Protein AF-A0A2N6FBU8-F1 (afdb_monomer)

Mean predicted aligned error: 4.46 Å

Foldseek 3Di:
DDPVVVVVVVLVQFADALVNVVVVVVVLVVLVVLLQPDDFPAADGWDKDWFPCLLLLLWTAFDPVPPQRATETEMEIAGEHHDDFLVRQLVRSVVSLCVDVQSVVQWDPRDQFFTWGWACADVPGHTYIYTYGRWYCPDPPDQKIWTWGDDPPDIDTDIDRRVVVSVLLCVLQDDDPVLLLVQLVVSCVVPVVPDVDSVRRDSSNRADPLSSQLSVVVVVLCVVCPVHPPRDDSVVSSVVSSVPRDD

Radius of gyration: 18.99 Å; Cα contacts (8 Å, |Δi|>4): 375; chains: 1; bounding box: 50×41×52 Å

Nearest PDB structures (foldseek):
  4txz-assembly1_A  TM=7.541E-01  e=3.393E-06  Vibrio cholerae O1 biovar El Tor str. N16961
  4xj3-assembly1_A  TM=7.830E-01  e=1.568E-05  Vibrio cholerae O1 biovar El Tor str. N16961
  4txy-assembly1_A  TM=7.107E-01  e=1.568E-05  Vibrio cholerae O1 biovar El Tor str. N16961
  4xj1-assembly1_A  TM=7.198E-01  e=2.511E-05  Vibrio cholerae O1 biovar El Tor str. N16961
  4u0l-assembly1_A  TM=6.574E-01  e=3.791E-05  Vibrio cholerae O1 biovar El Tor str. N16961

pLDDT: mean 93.11, std 8.79, range [40.12, 98.81]

Solvent-accessible surface area (backbone atoms only — not comparable to full-atom values): 13812 Å² total; per-residue (Å²): 136,59,74,68,65,52,50,55,52,54,57,60,64,34,44,64,48,74,68,58,47,51,53,51,48,55,51,55,48,54,51,41,55,54,58,60,75,52,90,47,91,41,26,84,47,65,53,69,44,67,32,64,40,56,59,72,27,42,54,51,45,51,59,81,89,43,84,86,39,44,44,72,40,40,32,38,39,32,38,39,72,49,91,67,53,36,54,56,43,41,45,47,54,49,53,58,42,49,75,34,72,69,48,39,73,26,44,55,74,87,43,52,48,32,45,33,36,55,42,75,58,50,96,99,43,68,24,32,40,40,30,41,30,32,31,26,64,63,45,99,86,57,59,38,27,33,30,28,35,49,55,92,93,46,56,36,75,40,83,48,41,63,60,49,51,50,52,54,48,47,66,63,60,70,76,54,69,68,58,52,50,56,46,32,46,56,53,31,73,78,36,55,92,82,34,96,46,53,86,64,52,60,73,55,75,49,72,52,76,68,35,48,53,40,35,51,52,51,51,50,48,54,62,72,33,59,98,45,83,88,62,81,57,69,67,60,57,44,50,53,51,52,71,71,56,84,130

Sequence (247 aa):
MSKENKLERVIASLDISPTDFEIARNRYTAVSNWLEGGEYVSGYETDIYLQGSFRIGTVIRPYRNRQEADYDIDQVCEIIGRETSPRQLKHDVGERLKNNDDYNRMLDDEGRRCWTLIYASAEGRPGFHLDVLPSRPANNHTTHINITHKSQVNYNWRSSNPKGYYQWFKQKNAYSSQFLESQRKSIYESNKHLYKAMDDVPKRLVRTPLQRSIQLMKRHRDVYFDGREGCPISIILTTICAHKYNG

Secondary structure (DSSP, 8-state):
--HHHHHHHHHHHHSPPHHHHHHHHHHHHHHHHHHHT--BTTBSEEEEEEEHHHHHT---PPPTTSTT-PEEEEEEEEEESS---HHHHHHHHHHHHHTSHHHHHHBPS--SS-EEEEE--BTTB--EEEEEEEEEESSTTSS-EEEEEEETTEEEEEEE-HHHHHHHHHHHS---HHHHHHHHHHHHHHTTTT-SSGGGS-GGG---HHHHHHHHHHHHHHHHTTT-S----HHHHHHHHHHH---

Structure (mmCIF, N/CA/C/O backbone):
data_AF-A0A2N6FBU8-F1
#
_entry.id   AF-A0A2N6FBU8-F1
#
loop_
_atom_site.group_PDB
_atom_site.id
_atom_site.type_symbol
_atom_site.label_atom_id
_atom_site.label_alt_id
_atom_site.label_comp_id
_atom_site.label_asym_id
_atom_site.label_entity_id
_atom_site.label_seq_id
_atom_site.pdbx_PDB_ins_code
_atom_site.Cartn_x
_atom_site.Cartn_y
_atom_site.Cartn_z
_atom_site.occupancy
_atom_site.B_iso_or_equiv
_atom_site.auth_seq_id
_atom_site.auth_comp_id
_atom_site.auth_asym_id
_atom_site.auth_atom_id
_atom_site.pdbx_PDB_model_num
ATOM 1 N N . MET A 1 1 ? -30.576 2.658 23.654 1.00 54.78 1 MET A N 1
ATOM 2 C CA . MET A 1 1 ? -29.214 2.708 23.067 1.00 54.78 1 MET A CA 1
ATOM 3 C C . MET A 1 1 ? -28.874 4.163 22.751 1.00 54.78 1 MET A C 1
ATOM 5 O O . MET A 1 1 ? -29.618 4.768 21.985 1.00 54.78 1 MET A O 1
ATOM 9 N N . SER A 1 2 ? -27.838 4.740 23.377 1.00 72.19 2 SER A N 1
ATOM 10 C CA . SER A 1 2 ? -27.473 6.162 23.200 1.00 72.19 2 SER A CA 1
ATOM 11 C C . SER A 1 2 ? -26.947 6.459 21.783 1.00 72.19 2 SER A C 1
ATOM 13 O O . SER A 1 2 ? -26.576 5.542 21.047 1.00 72.19 2 SER A O 1
ATOM 15 N N . LYS A 1 3 ? -26.939 7.737 21.371 1.00 64.62 3 LYS A N 1
ATOM 16 C CA . LYS A 1 3 ? -26.397 8.168 20.064 1.00 64.62 3 LYS A CA 1
ATOM 17 C C . LYS A 1 3 ? -24.895 7.878 19.937 1.00 64.62 3 LYS A C 1
ATOM 19 O O . LYS A 1 3 ? -24.459 7.454 18.872 1.00 64.62 3 LYS A O 1
ATOM 24 N N . GLU A 1 4 ? -24.141 8.024 21.023 1.00 66.62 4 GLU A N 1
ATOM 25 C CA . GLU A 1 4 ? -22.701 7.723 21.094 1.00 66.62 4 GLU A CA 1
ATOM 26 C C . GLU A 1 4 ? -22.416 6.254 20.762 1.00 66.62 4 GLU A C 1
ATOM 28 O O . GLU A 1 4 ? -21.641 5.963 19.854 1.00 66.62 4 GLU A O 1
ATOM 33 N N . ASN A 1 5 ? -23.185 5.333 21.352 1.00 74.00 5 ASN A N 1
ATOM 34 C CA . ASN A 1 5 ? -23.095 3.901 21.056 1.00 74.00 5 ASN A CA 1
ATOM 35 C C . ASN A 1 5 ? -23.369 3.560 19.576 1.00 74.00 5 ASN A C 1
ATOM 37 O O . ASN A 1 5 ? -22.904 2.537 19.074 1.00 74.00 5 ASN A O 1
ATOM 41 N N . LYS A 1 6 ? -24.145 4.381 18.850 1.00 78.44 6 LYS A N 1
ATOM 42 C CA . LYS A 1 6 ? -24.373 4.179 17.408 1.00 78.44 6 LYS A CA 1
ATOM 43 C C . LYS A 1 6 ? -23.164 4.613 16.584 1.00 78.44 6 LYS A C 1
ATOM 45 O O . LYS A 1 6 ? -22.795 3.903 15.652 1.00 78.44 6 LYS A O 1
ATOM 50 N N . LEU A 1 7 ? -22.557 5.750 16.919 1.00 78.69 7 LEU A N 1
ATOM 51 C CA . LEU A 1 7 ? -21.398 6.273 16.197 1.00 78.69 7 LEU A CA 1
ATOM 52 C C . LEU A 1 7 ? -20.190 5.342 16.339 1.00 78.69 7 LEU A C 1
ATOM 54 O O . LEU A 1 7 ? -19.555 5.012 15.340 1.00 78.69 7 LEU A O 1
ATOM 58 N N . GLU A 1 8 ? -19.927 4.851 17.547 1.00 81.12 8 GLU A N 1
ATOM 59 C CA . GLU A 1 8 ? -18.834 3.907 17.809 1.00 81.12 8 GLU A CA 1
ATOM 60 C C . GLU A 1 8 ? -18.989 2.611 17.009 1.00 81.12 8 GLU A C 1
ATOM 62 O O . GLU A 1 8 ? -18.035 2.142 16.391 1.00 81.12 8 GLU A O 1
ATOM 67 N N . ARG A 1 9 ? -20.212 2.070 16.932 1.00 83.12 9 ARG A N 1
ATOM 68 C CA . ARG A 1 9 ? -20.509 0.887 16.109 1.00 83.12 9 ARG A CA 1
ATOM 69 C C . ARG A 1 9 ? -20.276 1.137 14.624 1.00 83.12 9 ARG A C 1
ATOM 71 O O . ARG A 1 9 ? -19.728 0.272 13.943 1.00 83.12 9 ARG A O 1
ATOM 78 N N . VAL A 1 10 ? -20.679 2.304 14.118 1.00 84.50 10 VAL A N 1
ATOM 79 C CA . VAL A 1 10 ? -20.426 2.674 12.719 1.00 84.50 10 VAL A CA 1
ATOM 80 C C . VAL A 1 10 ? -18.926 2.741 12.470 1.00 84.50 10 VAL A C 1
ATOM 82 O O . VAL A 1 10 ? -18.460 2.093 11.538 1.00 84.50 10 VAL A O 1
ATOM 85 N N . ILE A 1 11 ? -18.177 3.442 13.321 1.00 86.31 11 ILE A N 1
ATOM 86 C CA . ILE A 1 11 ? -16.721 3.581 13.209 1.00 86.31 11 ILE A CA 1
ATOM 87 C C . ILE A 1 11 ? -16.034 2.210 13.230 1.00 86.31 11 ILE A C 1
ATOM 89 O O . ILE A 1 11 ? -15.235 1.924 12.341 1.00 86.31 11 ILE A O 1
ATOM 93 N N . ALA A 1 12 ? -16.391 1.338 14.175 1.00 86.31 12 ALA A N 1
ATOM 94 C CA . ALA A 1 12 ? -15.841 -0.013 14.260 1.00 86.31 12 ALA A CA 1
ATOM 95 C C . ALA A 1 12 ? -16.141 -0.846 13.000 1.00 86.31 12 ALA A C 1
ATOM 97 O O . ALA A 1 12 ? -15.293 -1.602 12.538 1.00 86.31 12 ALA A O 1
ATOM 98 N N . SER A 1 13 ? -17.316 -0.668 12.384 1.00 87.88 13 SER A N 1
ATOM 99 C CA . SER A 1 13 ? -17.679 -1.366 11.140 1.00 87.88 13 SER A CA 1
ATOM 100 C C . SER A 1 13 ? -16.891 -0.907 9.903 1.00 87.88 13 SER A C 1
ATOM 102 O O . SER A 1 13 ? -16.951 -1.566 8.859 1.00 87.88 13 SER A O 1
ATOM 104 N N . LEU A 1 14 ? -16.190 0.232 9.988 1.00 92.38 14 LEU A N 1
ATOM 105 C CA . LEU A 1 14 ? -15.326 0.723 8.914 1.00 92.38 14 LEU A CA 1
ATOM 106 C C . LEU A 1 14 ? -13.964 0.049 8.924 1.00 92.38 14 LEU A C 1
ATOM 108 O O . LEU A 1 14 ? -13.284 0.095 7.906 1.00 92.38 14 LEU A O 1
ATOM 112 N N . ASP A 1 15 ? -13.533 -0.525 10.041 1.00 92.62 15 ASP A N 1
ATOM 113 C CA . ASP A 1 15 ? -12.190 -1.070 10.133 1.00 92.62 15 ASP A CA 1
ATOM 114 C C . ASP A 1 15 ? -12.049 -2.383 9.371 1.00 92.62 15 ASP A C 1
ATOM 116 O O . ASP A 1 15 ? -12.943 -3.233 9.344 1.00 92.62 15 ASP A O 1
ATOM 120 N N . ILE A 1 16 ? -10.869 -2.556 8.776 1.00 94.44 16 ILE A N 1
ATOM 121 C CA . ILE A 1 16 ? -10.376 -3.889 8.455 1.00 94.44 16 ILE A CA 1
ATOM 122 C C . ILE A 1 16 ? -10.248 -4.676 9.763 1.00 94.44 16 ILE A C 1
ATOM 124 O O . ILE A 1 16 ? -9.719 -4.161 10.753 1.00 94.44 16 ILE A O 1
ATOM 128 N N . SER A 1 17 ? -10.749 -5.910 9.784 1.00 93.56 17 SER A N 1
ATOM 129 C CA . SER A 1 17 ? -10.604 -6.756 10.967 1.00 93.56 17 SER A CA 1
ATOM 130 C C . SER A 1 17 ? -9.131 -7.150 11.164 1.00 93.56 17 SER A C 1
ATOM 132 O O . SER A 1 17 ? -8.393 -7.235 10.178 1.00 93.56 17 SER A O 1
ATOM 134 N N . PRO A 1 18 ? -8.677 -7.433 12.400 1.00 95.62 18 PRO A N 1
ATOM 135 C CA . PRO A 1 18 ? -7.332 -7.958 12.634 1.00 95.62 18 PRO A CA 1
ATOM 136 C C . PRO A 1 18 ? -7.033 -9.205 11.793 1.00 95.62 18 PRO A C 1
ATOM 138 O O . PRO A 1 18 ? -5.979 -9.289 11.175 1.00 95.62 18 PRO A O 1
ATOM 141 N N . THR A 1 19 ? -7.995 -10.122 11.666 1.00 94.81 19 THR A N 1
ATOM 142 C CA . THR A 1 19 ? -7.859 -11.312 10.817 1.00 94.81 19 THR A CA 1
ATOM 143 C C . THR A 1 19 ? -7.686 -10.970 9.335 1.00 94.81 19 THR A C 1
ATOM 145 O O . THR A 1 19 ? -6.788 -11.509 8.690 1.00 94.81 19 THR A O 1
ATOM 148 N N . ASP A 1 20 ? -8.517 -10.083 8.777 1.00 94.44 20 ASP A N 1
ATOM 149 C CA . ASP A 1 20 ? -8.408 -9.688 7.363 1.00 94.44 20 ASP A CA 1
ATOM 150 C C . ASP A 1 20 ? -7.094 -8.940 7.100 1.00 94.44 20 ASP A C 1
ATOM 152 O O . ASP A 1 20 ? -6.479 -9.109 6.049 1.00 94.44 20 ASP A O 1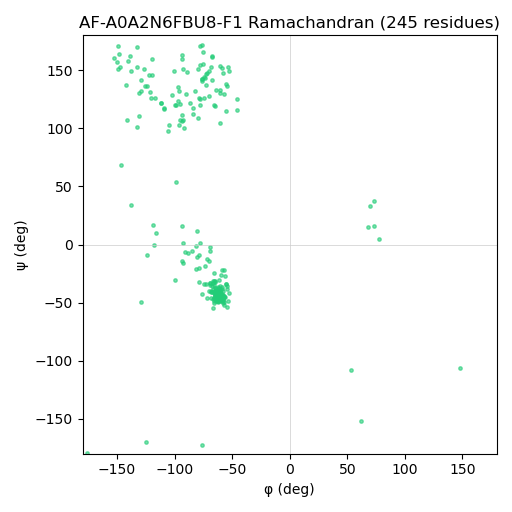
ATOM 156 N N . PHE A 1 21 ? -6.630 -8.144 8.069 1.00 96.38 21 PHE A N 1
ATOM 157 C CA . PHE A 1 21 ? -5.339 -7.470 7.984 1.00 96.38 21 PHE A CA 1
ATOM 158 C C . PHE A 1 21 ? -4.180 -8.468 7.969 1.00 96.38 21 PHE A C 1
ATOM 160 O O . PHE A 1 21 ? -3.249 -8.293 7.190 1.00 96.38 21 PHE A O 1
ATOM 167 N N . GLU A 1 22 ? -4.228 -9.517 8.790 1.00 96.56 22 GLU A N 1
ATOM 168 C CA . GLU A 1 22 ? -3.209 -10.571 8.784 1.00 96.56 22 GLU A CA 1
ATOM 169 C C . GLU A 1 22 ? -3.178 -11.346 7.465 1.00 96.56 22 GLU A C 1
ATOM 171 O O . GLU A 1 22 ? -2.106 -11.623 6.930 1.00 96.56 22 GLU A O 1
ATOM 176 N N . ILE A 1 23 ? -4.345 -11.614 6.878 1.00 95.38 23 ILE A N 1
ATOM 177 C CA . ILE A 1 23 ? -4.436 -12.209 5.540 1.00 95.38 23 ILE A CA 1
ATOM 178 C C . ILE A 1 23 ? -3.803 -11.289 4.495 1.00 95.38 23 ILE A C 1
ATOM 180 O O . ILE A 1 23 ? -2.969 -11.741 3.710 1.00 95.38 23 ILE A O 1
ATOM 184 N N . ALA A 1 24 ? -4.153 -9.999 4.508 1.00 96.00 24 ALA A N 1
ATOM 185 C CA . ALA A 1 24 ? -3.544 -9.004 3.630 1.00 96.00 24 ALA A CA 1
ATOM 186 C C . ALA A 1 24 ? -2.022 -8.966 3.810 1.00 96.00 24 ALA A C 1
ATOM 188 O O . ALA A 1 24 ? -1.289 -8.980 2.824 1.00 96.00 24 ALA A O 1
ATOM 189 N N . ARG A 1 25 ? -1.557 -8.973 5.068 1.00 97.19 25 ARG A N 1
ATOM 190 C CA . ARG A 1 25 ? -0.141 -8.968 5.438 1.00 97.19 25 ARG A CA 1
ATOM 191 C C . ARG A 1 25 ? 0.607 -10.145 4.862 1.00 97.19 25 ARG A C 1
ATOM 193 O O . ARG A 1 25 ? 1.615 -9.934 4.200 1.00 97.19 25 ARG A O 1
ATOM 200 N N . ASN A 1 26 ? 0.094 -11.350 5.048 1.00 96.94 26 ASN A N 1
ATOM 201 C CA . ASN A 1 26 ? 0.729 -12.545 4.512 1.00 96.94 26 ASN A CA 1
ATOM 202 C C . ASN A 1 26 ? 0.822 -12.491 2.981 1.00 96.94 26 ASN A C 1
ATOM 204 O O . ASN A 1 26 ? 1.865 -12.821 2.426 1.00 96.94 26 ASN A O 1
ATOM 208 N N . ARG A 1 27 ? -0.229 -12.010 2.303 1.00 96.12 27 ARG A N 1
ATOM 209 C CA . ARG A 1 27 ? -0.272 -11.891 0.837 1.00 96.12 27 ARG A CA 1
ATOM 210 C C . ARG A 1 27 ? 0.726 -10.867 0.302 1.00 96.12 27 ARG A C 1
ATOM 212 O O . ARG A 1 27 ? 1.558 -11.217 -0.530 1.00 96.12 27 ARG A O 1
ATOM 219 N N . TYR A 1 28 ? 0.686 -9.624 0.792 1.00 97.50 28 TYR A N 1
ATOM 220 C CA . TYR A 1 28 ? 1.612 -8.598 0.304 1.00 97.50 28 TYR A CA 1
ATOM 221 C C . TYR A 1 28 ? 3.062 -8.922 0.691 1.00 97.50 28 TYR A C 1
ATOM 223 O O . TYR A 1 28 ? 3.965 -8.661 -0.091 1.00 97.50 28 TYR A O 1
ATOM 231 N N . THR A 1 29 ? 3.306 -9.555 1.847 1.00 98.38 29 THR A N 1
ATOM 232 C CA . THR A 1 29 ? 4.655 -9.990 2.239 1.00 98.38 29 THR A CA 1
ATOM 233 C C . THR A 1 29 ? 5.163 -11.127 1.354 1.00 98.38 29 THR A C 1
ATOM 235 O O . THR A 1 29 ? 6.320 -11.094 0.950 1.00 98.38 29 THR A O 1
ATOM 238 N N . ALA A 1 30 ? 4.321 -12.098 0.989 1.00 98.44 30 ALA A N 1
ATOM 239 C CA . ALA A 1 30 ? 4.713 -13.158 0.058 1.00 98.44 30 ALA A CA 1
ATOM 240 C C . ALA A 1 30 ? 5.103 -12.595 -1.319 1.00 98.44 30 ALA A C 1
ATOM 242 O O . ALA A 1 30 ? 6.115 -13.001 -1.894 1.00 98.44 30 ALA A O 1
ATOM 243 N N . VAL A 1 31 ? 4.344 -11.616 -1.819 1.00 98.56 31 VAL A N 1
ATOM 244 C CA . VAL A 1 31 ? 4.654 -10.936 -3.084 1.00 98.56 31 VAL A CA 1
ATOM 245 C C . VAL A 1 31 ? 5.898 -10.057 -2.955 1.00 98.56 31 VAL A C 1
ATOM 247 O O . VAL A 1 31 ? 6.727 -10.073 -3.859 1.00 98.56 31 VAL A O 1
ATOM 250 N N . SER A 1 32 ? 6.088 -9.350 -1.834 1.00 98.44 32 SER A N 1
ATOM 251 C CA . SER A 1 32 ? 7.338 -8.628 -1.548 1.00 98.44 32 SER A CA 1
ATOM 252 C C . SER A 1 32 ? 8.547 -9.546 -1.627 1.00 98.44 32 SER A C 1
ATOM 254 O O . SER A 1 32 ? 9.440 -9.282 -2.421 1.00 98.44 32 SER A O 1
ATOM 256 N N . ASN A 1 33 ? 8.533 -10.658 -0.891 1.00 98.38 33 ASN A N 1
ATOM 257 C CA . ASN A 1 33 ? 9.649 -11.600 -0.860 1.00 98.38 33 ASN A CA 1
ATOM 258 C C . ASN A 1 33 ? 9.932 -12.190 -2.251 1.00 98.38 33 ASN A C 1
ATOM 260 O O . ASN A 1 33 ? 11.084 -12.380 -2.634 1.00 98.38 33 ASN A O 1
ATOM 264 N N . TRP A 1 34 ? 8.882 -12.471 -3.030 1.00 98.44 34 TRP A N 1
ATOM 265 C CA . TRP A 1 34 ? 9.039 -12.941 -4.403 1.00 98.44 34 TRP A CA 1
ATOM 266 C C . TRP A 1 34 ? 9.688 -11.896 -5.310 1.00 98.44 34 TRP A C 1
ATOM 268 O O . TRP A 1 34 ? 10.562 -12.235 -6.107 1.00 98.44 34 TRP A O 1
ATOM 278 N N . LEU A 1 35 ? 9.271 -10.635 -5.209 1.00 98.19 35 LEU A N 1
ATOM 279 C CA . LEU A 1 35 ? 9.855 -9.553 -5.994 1.00 98.19 35 LEU A CA 1
ATOM 280 C C . LEU A 1 35 ? 11.302 -9.274 -5.566 1.00 98.19 35 LEU A C 1
ATOM 282 O O . LEU A 1 35 ? 12.150 -9.109 -6.436 1.00 98.19 35 LEU A O 1
ATOM 286 N N . GLU A 1 36 ? 11.599 -9.286 -4.267 1.00 96.75 36 GLU A N 1
ATOM 287 C CA . GLU A 1 36 ? 12.948 -9.061 -3.727 1.00 96.75 36 GLU A CA 1
ATOM 288 C C . GLU A 1 36 ? 13.941 -10.148 -4.144 1.00 96.75 36 GLU A C 1
ATOM 290 O O . GLU A 1 36 ? 15.091 -9.854 -4.452 1.00 96.75 36 GLU A O 1
ATOM 295 N N . GLY A 1 37 ? 13.496 -11.405 -4.217 1.00 95.00 37 GLY A N 1
ATOM 296 C CA . GLY A 1 37 ? 14.312 -12.517 -4.713 1.00 95.00 37 GLY A CA 1
ATOM 297 C C . GLY A 1 37 ? 14.386 -12.623 -6.242 1.00 95.00 37 GLY A C 1
ATOM 298 O O . GLY A 1 37 ? 14.742 -13.684 -6.751 1.00 95.00 37 GLY A O 1
ATOM 299 N N . GLY A 1 38 ? 13.938 -11.603 -6.979 1.00 93.38 38 GLY A N 1
ATOM 300 C CA . GLY A 1 38 ? 13.947 -11.580 -8.440 1.00 93.38 38 GLY A CA 1
ATOM 301 C C . GLY A 1 38 ? 15.242 -11.020 -9.021 1.00 93.38 38 GLY A C 1
ATOM 302 O O . GLY A 1 38 ? 15.850 -10.116 -8.458 1.00 93.38 38 GLY A O 1
ATOM 303 N N . GLU A 1 39 ? 15.623 -11.520 -10.193 1.00 94.06 39 GLU A N 1
ATOM 304 C CA . GLU A 1 39 ? 16.643 -10.890 -11.028 1.00 94.06 39 GLU A CA 1
ATOM 305 C C . GLU A 1 39 ? 15.961 -10.014 -12.076 1.00 94.06 39 GLU A C 1
ATOM 307 O O . GLU A 1 39 ? 15.017 -10.448 -12.739 1.00 94.06 39 GLU A O 1
ATOM 312 N N . TYR A 1 40 ? 16.443 -8.782 -12.223 1.00 96.44 40 TYR A N 1
ATOM 313 C CA . TYR A 1 40 ? 15.854 -7.786 -13.111 1.00 96.44 40 TYR A CA 1
ATOM 314 C C . TYR A 1 40 ? 16.903 -7.289 -14.092 1.00 96.44 40 TYR A C 1
ATOM 316 O O . TYR A 1 40 ? 18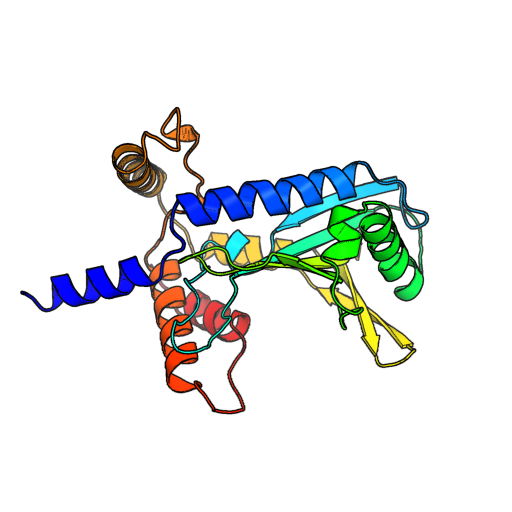.026 -6.953 -13.720 1.00 96.44 40 TYR A O 1
ATOM 324 N N . VAL A 1 41 ? 16.535 -7.159 -15.363 1.00 95.56 41 VAL A N 1
ATOM 325 C CA . VAL A 1 41 ? 17.427 -6.525 -16.346 1.00 95.56 41 VAL A CA 1
ATOM 326 C C . VAL A 1 41 ? 17.635 -5.043 -16.006 1.00 95.56 41 VAL A C 1
ATOM 328 O O . VAL A 1 41 ? 18.706 -4.484 -16.257 1.00 95.56 41 VAL A O 1
ATOM 331 N N . SER A 1 42 ? 16.616 -4.420 -15.414 1.00 94.25 42 SER A N 1
ATOM 332 C CA . SER A 1 42 ? 16.516 -2.993 -15.106 1.00 94.25 42 SER A CA 1
ATOM 333 C C . SER A 1 42 ? 17.289 -2.562 -13.857 1.00 94.25 42 SER A C 1
ATOM 335 O O . SER A 1 42 ? 17.421 -1.365 -13.617 1.00 94.25 42 SER A O 1
ATOM 337 N N . GLY A 1 43 ? 17.821 -3.481 -13.051 1.00 92.75 43 GLY A N 1
ATOM 338 C CA . GLY A 1 43 ? 18.522 -3.107 -11.826 1.00 92.75 43 GLY A CA 1
ATOM 339 C C . GLY A 1 43 ? 19.132 -4.281 -11.084 1.00 92.75 43 GLY A C 1
ATOM 340 O O . GLY A 1 43 ? 19.074 -5.415 -11.535 1.00 92.75 43 GLY A O 1
ATOM 341 N N . TYR A 1 44 ? 19.767 -3.978 -9.961 1.00 91.62 44 TYR A N 1
ATOM 342 C CA . TYR A 1 44 ? 20.484 -4.953 -9.134 1.00 91.62 44 TYR A CA 1
ATOM 343 C C . TYR A 1 44 ? 19.987 -4.976 -7.687 1.00 91.62 44 TYR A C 1
ATOM 345 O O . TYR A 1 44 ? 20.378 -5.849 -6.921 1.00 91.62 44 TYR A O 1
ATOM 353 N N . GLU A 1 45 ? 19.141 -4.022 -7.307 1.00 94.25 45 GLU A N 1
ATOM 354 C CA . GLU A 1 45 ? 18.539 -3.936 -5.983 1.00 94.25 45 GLU A CA 1
ATOM 355 C C . GLU A 1 45 ? 17.063 -3.558 -6.128 1.00 94.25 45 GLU A C 1
ATOM 357 O O . GLU A 1 45 ? 16.666 -2.857 -7.066 1.00 94.25 45 GLU A O 1
ATOM 362 N N . THR A 1 46 ? 16.244 -4.030 -5.195 1.00 95.44 46 THR A N 1
ATOM 363 C CA . THR A 1 46 ? 14.815 -3.733 -5.139 1.00 95.44 46 THR A CA 1
ATOM 364 C C . THR A 1 46 ? 14.419 -3.287 -3.745 1.00 95.44 46 THR A C 1
ATOM 366 O O . THR A 1 46 ? 14.692 -3.990 -2.775 1.00 95.44 46 THR A O 1
ATOM 369 N N . ASP A 1 47 ? 13.710 -2.168 -3.655 1.00 96.00 47 ASP A N 1
ATOM 370 C CA . ASP A 1 47 ? 13.043 -1.729 -2.432 1.00 96.00 47 ASP A CA 1
ATOM 371 C C . ASP A 1 47 ? 11.528 -1.868 -2.607 1.00 96.00 47 ASP A C 1
ATOM 373 O O . ASP A 1 47 ? 10.915 -1.239 -3.481 1.00 96.00 47 ASP A O 1
ATOM 377 N N . ILE A 1 48 ? 10.921 -2.723 -1.784 1.00 98.12 48 ILE A N 1
ATOM 378 C CA . ILE A 1 48 ? 9.501 -3.035 -1.854 1.00 98.12 48 ILE A CA 1
ATOM 379 C C . ILE A 1 48 ? 8.782 -2.496 -0.624 1.00 98.12 48 ILE A C 1
ATOM 381 O O . ILE A 1 48 ? 9.046 -2.873 0.516 1.00 98.12 48 ILE A O 1
ATOM 385 N N . TYR A 1 49 ? 7.790 -1.634 -0.841 1.00 98.06 49 TYR A N 1
ATOM 386 C CA . TYR A 1 49 ? 7.065 -1.028 0.271 1.00 98.06 49 TYR A CA 1
ATOM 387 C C . TYR A 1 49 ? 5.618 -0.707 -0.062 1.00 98.06 49 TYR A C 1
ATOM 389 O O . TYR A 1 49 ? 5.262 -0.357 -1.182 1.00 98.06 49 TYR A O 1
ATOM 397 N N . LEU A 1 50 ? 4.766 -0.733 0.962 1.00 98.19 50 LEU A N 1
ATOM 398 C CA . LEU A 1 50 ? 3.381 -0.305 0.803 1.00 98.19 50 LEU A CA 1
ATOM 399 C C . LEU A 1 50 ? 3.276 1.206 0.591 1.00 98.19 50 LEU A C 1
ATOM 401 O O . LEU A 1 50 ? 4.025 1.997 1.174 1.00 98.19 50 LEU A O 1
ATOM 405 N N . GLN A 1 51 ? 2.263 1.613 -0.157 1.00 97.75 51 GLN A N 1
ATOM 406 C CA . GLN A 1 51 ? 1.753 2.976 -0.227 1.00 97.75 51 GLN A CA 1
ATOM 407 C C . GLN A 1 51 ? 0.248 2.994 0.079 1.00 97.75 51 GLN A C 1
ATOM 409 O O . GLN A 1 51 ? -0.305 2.032 0.615 1.00 97.75 51 GLN A O 1
ATOM 414 N N . GLY A 1 52 ? -0.392 4.139 -0.157 1.00 97.12 52 GLY A N 1
ATOM 415 C CA . GLY A 1 52 ? -1.842 4.250 -0.056 1.00 97.12 52 GLY A CA 1
ATOM 416 C C . GLY A 1 52 ? -2.399 3.963 1.339 1.00 97.12 52 GLY A C 1
ATOM 417 O O . GLY A 1 52 ? -1.760 4.211 2.369 1.00 97.12 52 GLY A O 1
ATOM 418 N N . SER A 1 53 ? -3.643 3.485 1.364 1.00 97.06 53 SER A N 1
ATOM 419 C CA . SER A 1 53 ? -4.463 3.452 2.579 1.00 97.06 53 SER A CA 1
ATOM 420 C C . SER A 1 53 ? -3.971 2.452 3.629 1.00 97.06 53 SER A C 1
ATOM 422 O O . SER A 1 53 ? -4.041 2.742 4.827 1.00 97.06 53 SER A O 1
ATOM 424 N N . PHE A 1 54 ? -3.391 1.326 3.201 1.00 97.31 54 PHE A N 1
ATOM 425 C CA . PHE A 1 54 ? -2.753 0.367 4.102 1.00 97.31 54 PHE A CA 1
ATOM 426 C C . PHE A 1 54 ? -1.533 0.973 4.794 1.00 97.31 54 PHE A C 1
ATOM 428 O O . PHE A 1 54 ? -1.391 0.841 6.012 1.00 97.31 54 PHE A O 1
ATOM 435 N N . ARG A 1 55 ? -0.666 1.679 4.051 1.00 97.50 55 ARG A N 1
ATOM 436 C CA . ARG A 1 55 ? 0.551 2.275 4.624 1.00 97.50 55 ARG A CA 1
ATOM 437 C C . ARG A 1 55 ? 0.225 3.314 5.696 1.00 97.50 55 ARG A C 1
ATOM 439 O O . ARG A 1 55 ? 0.883 3.331 6.734 1.00 97.50 55 ARG A O 1
ATOM 446 N N . ILE A 1 56 ? -0.780 4.158 5.453 1.00 97.31 56 ILE A N 1
ATOM 447 C CA . ILE A 1 56 ? -1.158 5.253 6.362 1.00 97.31 56 ILE A CA 1
ATOM 448 C C . ILE A 1 56 ? -2.244 4.876 7.380 1.00 97.31 56 ILE A C 1
ATOM 450 O O . ILE A 1 56 ? -2.651 5.729 8.165 1.00 97.31 56 ILE A O 1
ATOM 454 N N . GLY A 1 57 ? -2.727 3.629 7.393 1.00 96.56 57 GLY A N 1
ATOM 455 C CA . GLY A 1 57 ? -3.725 3.151 8.358 1.00 96.56 57 GLY A CA 1
ATOM 456 C C . GLY A 1 57 ? -5.126 3.750 8.175 1.00 96.56 57 GLY A C 1
ATOM 457 O O . GLY A 1 57 ? -5.834 3.961 9.154 1.00 96.56 57 GLY A O 1
ATOM 458 N N . THR A 1 58 ? -5.525 4.047 6.935 1.00 97.00 58 THR A N 1
ATOM 459 C CA . THR A 1 58 ? -6.855 4.592 6.581 1.00 97.00 58 THR A CA 1
ATOM 460 C C . THR A 1 58 ? -7.648 3.666 5.657 1.00 97.00 58 THR A C 1
ATOM 462 O O . THR A 1 58 ? -8.614 4.085 5.006 1.00 97.00 58 THR A O 1
ATOM 465 N N . VAL A 1 59 ? -7.240 2.399 5.562 1.00 95.75 59 VAL A N 1
ATOM 466 C CA . VAL A 1 59 ? 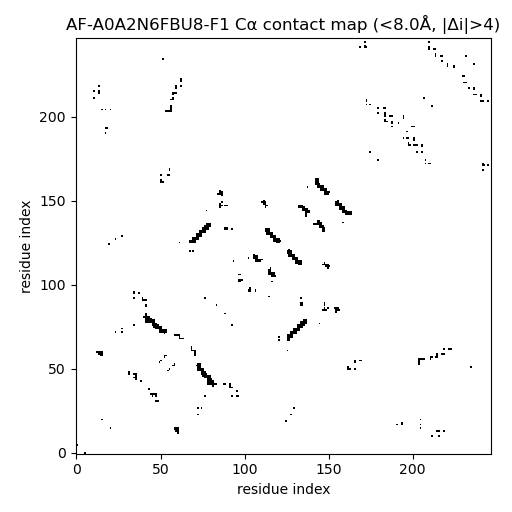-8.034 1.353 4.912 1.00 95.75 59 VAL A CA 1
ATOM 467 C C . VAL A 1 59 ? -9.418 1.290 5.564 1.00 95.75 59 VAL A C 1
ATOM 469 O O . VAL A 1 59 ? -9.552 1.436 6.784 1.00 95.75 59 VAL A O 1
ATOM 472 N N . ILE A 1 60 ? -10.448 1.135 4.736 1.00 93.81 60 ILE A N 1
ATOM 473 C CA . ILE A 1 60 ? -11.818 0.927 5.196 1.00 93.81 60 ILE A CA 1
ATOM 474 C C . ILE A 1 60 ? -12.339 -0.381 4.632 1.00 93.81 60 ILE A C 1
ATOM 476 O O . ILE A 1 60 ? -11.993 -0.746 3.511 1.00 93.81 60 ILE A O 1
ATOM 480 N N . ARG A 1 61 ? -13.181 -1.066 5.403 1.00 90.56 61 ARG A N 1
ATOM 481 C CA . ARG A 1 61 ? -13.926 -2.218 4.924 1.00 90.56 61 ARG A CA 1
ATOM 482 C C . ARG A 1 61 ? -14.748 -1.793 3.702 1.00 90.56 61 ARG A C 1
ATOM 484 O O . ARG A 1 61 ? -15.475 -0.791 3.808 1.00 90.56 61 ARG A O 1
ATOM 491 N N . PRO A 1 62 ? -14.664 -2.538 2.592 1.00 85.19 62 PRO A N 1
ATOM 492 C CA . PRO A 1 62 ? -15.416 -2.227 1.390 1.00 85.19 62 PRO A CA 1
ATOM 493 C C . PRO A 1 62 ? -16.930 -2.181 1.650 1.00 85.19 62 PRO A C 1
ATOM 495 O O . PRO A 1 62 ? -17.454 -2.849 2.552 1.00 85.19 62 PRO A O 1
ATOM 498 N N . TYR A 1 63 ? -17.638 -1.318 0.919 1.00 80.25 63 TYR A N 1
ATOM 499 C CA . TYR A 1 63 ? -19.058 -1.056 1.151 1.00 80.25 63 TYR A CA 1
ATOM 500 C C . TYR A 1 63 ? -19.938 -2.178 0.573 1.00 80.25 63 TYR A C 1
ATOM 502 O O . TYR A 1 63 ? -19.927 -2.426 -0.626 1.00 80.25 63 TYR A O 1
ATOM 510 N N . ARG A 1 64 ? -20.719 -2.839 1.444 1.00 61.28 64 ARG A N 1
ATOM 511 C CA . ARG A 1 64 ? -21.425 -4.117 1.192 1.00 61.28 64 ARG A CA 1
ATOM 512 C C . ARG A 1 64 ? -22.419 -4.135 0.021 1.00 61.28 64 ARG A C 1
ATOM 514 O O . ARG A 1 64 ? -22.725 -5.221 -0.451 1.00 61.28 64 ARG A O 1
ATOM 521 N N . ASN A 1 65 ? -22.941 -2.987 -0.416 1.00 53.25 65 ASN A N 1
ATOM 522 C CA . ASN A 1 65 ? -23.920 -2.931 -1.513 1.00 53.25 65 ASN A CA 1
ATOM 523 C C . ASN A 1 65 ? -23.278 -2.906 -2.904 1.00 53.25 65 ASN A C 1
ATOM 525 O O . ASN A 1 65 ? -23.982 -3.007 -3.903 1.00 53.25 65 ASN A O 1
ATOM 529 N N . ARG A 1 66 ? -21.948 -2.827 -2.974 1.00 53.53 66 ARG A N 1
ATOM 530 C CA . ARG A 1 66 ? -21.204 -3.174 -4.177 1.00 53.53 66 ARG A CA 1
ATOM 531 C C . ARG A 1 66 ? -20.834 -4.644 -4.032 1.00 53.53 66 ARG A C 1
ATOM 533 O O . ARG A 1 66 ? -19.951 -4.976 -3.241 1.00 53.53 66 ARG A O 1
ATOM 540 N N . GLN A 1 67 ? -21.582 -5.528 -4.698 1.00 40.12 67 GLN A N 1
ATOM 541 C CA . GLN A 1 67 ? -21.119 -6.900 -4.932 1.00 40.12 67 GLN A CA 1
ATOM 542 C C . GLN A 1 67 ? -19.662 -6.789 -5.412 1.00 40.12 67 GLN A C 1
ATOM 544 O O . GLN A 1 67 ? -19.396 -5.994 -6.305 1.00 40.12 67 GLN A O 1
ATOM 549 N N . GLU A 1 68 ? -18.732 -7.483 -4.747 1.00 51.28 68 GLU A N 1
ATOM 550 C CA . GLU A 1 68 ? -17.293 -7.489 -5.091 1.00 51.28 68 GLU A CA 1
ATOM 551 C C . GLU A 1 68 ? -16.503 -6.212 -4.752 1.00 51.28 68 GLU A C 1
ATOM 553 O O . GLU A 1 68 ? -15.608 -5.785 -5.476 1.00 51.28 68 GLU A O 1
ATOM 558 N N . ALA A 1 69 ? -16.799 -5.570 -3.623 1.00 68.69 69 ALA A N 1
ATOM 559 C CA . ALA A 1 69 ? -15.907 -4.530 -3.127 1.00 68.69 69 ALA A CA 1
ATOM 560 C C . ALA A 1 69 ? -14.706 -5.176 -2.403 1.00 68.69 69 ALA A C 1
ATOM 562 O O . ALA A 1 69 ? -14.856 -5.721 -1.306 1.00 68.69 69 ALA A O 1
ATOM 563 N N . ASP A 1 70 ? -13.531 -5.100 -3.023 1.00 87.38 70 ASP A N 1
ATOM 564 C CA . ASP A 1 70 ? -12.268 -5.654 -2.534 1.00 87.38 70 ASP A CA 1
ATOM 565 C C . ASP A 1 70 ? -11.444 -4.626 -1.748 1.00 87.38 70 ASP A C 1
ATOM 567 O O . ASP A 1 70 ? -11.652 -3.412 -1.832 1.00 87.38 70 ASP A O 1
ATOM 571 N N . TYR A 1 71 ? -10.516 -5.104 -0.920 1.00 92.88 71 TYR A N 1
ATOM 572 C CA . TYR A 1 71 ? -9.518 -4.231 -0.304 1.00 92.88 71 TYR A CA 1
ATOM 573 C C . TYR A 1 71 ? -8.405 -3.902 -1.306 1.00 92.88 71 TYR A C 1
ATOM 575 O O . TYR A 1 71 ? -7.732 -4.806 -1.795 1.00 92.88 71 TYR A O 1
ATOM 583 N N . ASP A 1 72 ? -8.132 -2.613 -1.504 1.00 93.88 72 ASP A N 1
ATOM 584 C CA . ASP A 1 72 ? -6.996 -2.155 -2.312 1.00 93.88 72 ASP A CA 1
ATOM 585 C C . ASP A 1 72 ? -5.705 -2.126 -1.480 1.00 93.88 72 ASP A C 1
ATOM 587 O O . ASP A 1 72 ? -5.593 -1.364 -0.507 1.00 93.88 72 ASP A O 1
ATOM 591 N N . ILE A 1 73 ? -4.719 -2.934 -1.865 1.00 97.31 73 ILE A N 1
ATOM 592 C CA . ILE A 1 73 ? -3.361 -2.918 -1.323 1.00 97.31 73 ILE A CA 1
ATOM 593 C C . ILE A 1 73 ? -2.427 -2.361 -2.393 1.00 97.31 73 ILE A C 1
ATOM 595 O O . ILE A 1 73 ? -2.208 -2.982 -3.426 1.00 97.31 73 ILE A O 1
ATOM 599 N N . ASP A 1 74 ? -1.811 -1.217 -2.114 1.00 98.25 74 ASP A N 1
ATOM 600 C CA . ASP A 1 74 ? -0.839 -0.613 -3.017 1.00 98.25 74 ASP A CA 1
ATOM 601 C C . ASP A 1 74 ? 0.594 -0.945 -2.578 1.00 98.25 74 ASP A C 1
ATOM 603 O O . ASP A 1 74 ? 1.032 -0.536 -1.496 1.00 98.25 74 ASP A O 1
ATOM 607 N N . GLN A 1 75 ? 1.361 -1.606 -3.436 1.00 98.44 75 GLN A N 1
ATOM 608 C CA . GLN A 1 75 ? 2.757 -1.968 -3.221 1.00 98.44 75 GLN A CA 1
ATOM 609 C C . GLN A 1 75 ? 3.638 -1.340 -4.299 1.00 98.44 75 GLN A C 1
ATOM 611 O O . GLN A 1 75 ? 3.407 -1.488 -5.492 1.00 98.44 75 GLN A O 1
ATOM 616 N N . VAL A 1 76 ? 4.664 -0.607 -3.887 1.00 98.75 76 VAL A N 1
ATOM 617 C CA . VAL A 1 76 ? 5.662 -0.041 -4.793 1.00 98.75 76 VAL A CA 1
ATOM 618 C C . VAL A 1 76 ? 6.794 -1.043 -4.946 1.00 98.75 76 VAL A C 1
ATOM 620 O O . VAL A 1 76 ? 7.313 -1.529 -3.945 1.00 98.75 76 VAL A O 1
ATOM 623 N N . CYS A 1 77 ? 7.156 -1.331 -6.194 1.00 98.56 77 CYS A N 1
ATOM 624 C CA . CYS A 1 77 ? 8.352 -2.073 -6.562 1.00 98.56 77 CYS A CA 1
ATOM 625 C C . CYS A 1 77 ? 9.362 -1.075 -7.131 1.00 98.56 77 CYS A C 1
ATOM 627 O O . CYS A 1 77 ? 9.237 -0.644 -8.281 1.00 98.56 77 CYS A O 1
ATOM 629 N N . GLU A 1 78 ? 10.304 -0.629 -6.305 1.00 97.62 78 GLU A N 1
ATOM 630 C CA . GLU A 1 78 ? 11.330 0.345 -6.678 1.00 97.62 78 GLU A CA 1
ATOM 631 C C . GLU A 1 78 ? 12.613 -0.396 -7.066 1.00 97.62 78 GLU A C 1
ATOM 633 O O . GLU A 1 78 ? 13.332 -0.892 -6.206 1.00 97.62 78 GLU A O 1
ATOM 638 N N . ILE A 1 79 ? 12.879 -0.501 -8.371 1.00 96.94 79 ILE A N 1
ATOM 639 C CA . ILE A 1 79 ? 14.092 -1.130 -8.904 1.00 96.94 79 ILE A CA 1
ATOM 640 C C . ILE A 1 79 ? 15.199 -0.078 -8.975 1.00 96.94 79 ILE A C 1
ATOM 642 O O . ILE A 1 79 ? 15.067 0.949 -9.650 1.00 96.94 79 ILE A O 1
ATOM 646 N N . ILE A 1 80 ? 16.299 -0.352 -8.284 1.00 94.44 80 ILE A N 1
ATOM 647 C CA . ILE A 1 80 ? 17.486 0.490 -8.208 1.00 94.44 80 ILE A CA 1
ATOM 648 C C . ILE A 1 80 ? 18.555 -0.113 -9.120 1.00 94.44 80 ILE A C 1
ATOM 650 O O . ILE A 1 80 ? 18.884 -1.300 -9.048 1.00 94.44 80 ILE A O 1
ATOM 654 N N . GLY A 1 81 ? 19.109 0.723 -9.994 1.00 89.56 81 GLY A N 1
ATOM 655 C CA . GLY A 1 81 ? 20.271 0.355 -10.784 1.00 89.56 81 GLY A CA 1
ATOM 656 C C . GLY A 1 81 ? 20.308 0.999 -12.155 1.00 89.56 81 GLY A C 1
ATOM 657 O O . GLY A 1 81 ? 20.668 2.166 -12.282 1.00 89.56 81 GLY A O 1
ATOM 658 N N . ARG A 1 82 ? 20.035 0.211 -13.195 1.00 90.44 82 ARG A N 1
ATOM 659 C CA . ARG A 1 82 ? 20.387 0.558 -14.573 1.00 90.44 82 ARG A CA 1
ATOM 660 C C . ARG A 1 82 ? 19.387 1.535 -15.184 1.00 90.44 82 ARG A C 1
ATOM 662 O O . ARG A 1 82 ? 18.196 1.535 -14.874 1.00 90.44 82 ARG A O 1
ATOM 669 N N . GLU A 1 83 ? 19.879 2.345 -16.116 1.00 90.25 83 GLU A N 1
ATOM 670 C CA . GLU A 1 83 ? 19.006 3.132 -16.979 1.00 90.25 83 GLU A CA 1
ATOM 671 C C . GLU A 1 83 ? 18.161 2.205 -17.855 1.00 90.25 83 GLU A C 1
ATOM 673 O O . GLU A 1 83 ? 18.657 1.252 -18.453 1.00 90.25 83 GLU A O 1
ATOM 678 N N . THR A 1 84 ? 16.864 2.483 -17.915 1.00 95.00 84 THR A N 1
ATOM 679 C CA . THR A 1 84 ? 15.877 1.629 -18.576 1.00 95.00 84 THR A CA 1
ATOM 680 C C . THR A 1 84 ? 14.737 2.480 -19.119 1.00 95.00 84 THR A C 1
ATOM 682 O O . THR A 1 84 ? 14.483 3.595 -18.645 1.00 95.00 84 THR A O 1
ATOM 685 N N . SER A 1 85 ? 14.031 1.955 -20.115 1.00 97.31 85 SER A N 1
ATOM 686 C CA . SER A 1 85 ? 12.787 2.560 -20.588 1.00 97.31 85 SER A CA 1
ATOM 687 C C . SER A 1 85 ? 11.630 2.229 -19.629 1.00 97.31 85 SER A C 1
ATOM 689 O O . SER A 1 85 ? 11.652 1.188 -18.967 1.00 97.31 85 SER A O 1
ATOM 691 N N . PRO A 1 86 ? 10.567 3.053 -19.565 1.00 98.06 86 PRO A N 1
ATOM 692 C CA . PRO A 1 86 ? 9.407 2.746 -18.726 1.00 98.06 86 PRO A CA 1
ATOM 693 C C . PRO A 1 86 ? 8.714 1.442 -19.143 1.00 98.06 86 PRO A C 1
ATOM 695 O O . PRO A 1 86 ? 8.171 0.747 -18.291 1.00 98.06 86 PRO A O 1
ATOM 698 N N . ARG A 1 87 ? 8.755 1.083 -20.435 1.00 98.12 87 ARG A N 1
ATOM 699 C CA . ARG A 1 87 ? 8.233 -0.196 -20.939 1.00 98.12 87 ARG A CA 1
ATOM 700 C C . ARG A 1 87 ? 9.039 -1.373 -20.406 1.00 98.12 87 ARG A C 1
ATOM 702 O O . ARG A 1 87 ? 8.461 -2.333 -19.914 1.00 98.12 87 ARG A O 1
ATOM 709 N N . GLN A 1 88 ? 10.362 -1.287 -20.506 1.00 98.06 88 GLN A N 1
ATOM 710 C CA . GLN A 1 88 ? 11.248 -2.359 -20.076 1.00 98.06 88 GLN A CA 1
ATOM 711 C C . GLN A 1 88 ? 11.111 -2.604 -18.575 1.00 98.06 88 GLN A C 1
ATOM 713 O O . GLN A 1 88 ? 10.843 -3.734 -18.197 1.00 98.06 88 GLN A O 1
ATOM 718 N N . LEU A 1 89 ? 11.155 -1.558 -17.741 1.00 98.38 89 LEU A N 1
ATOM 719 C CA . LEU A 1 89 ? 10.963 -1.707 -16.293 1.00 98.38 89 LEU A CA 1
ATOM 720 C C . LEU A 1 89 ? 9.574 -2.247 -15.929 1.00 98.38 89 LEU A C 1
ATOM 722 O O . LEU A 1 89 ? 9.447 -3.085 -15.038 1.00 98.38 89 LEU A O 1
ATOM 726 N N . LYS A 1 90 ? 8.522 -1.784 -16.618 1.00 98.56 90 LYS A N 1
ATOM 727 C CA . LYS A 1 90 ? 7.165 -2.306 -16.426 1.00 98.56 90 LYS A CA 1
ATOM 728 C C . LYS A 1 90 ? 7.137 -3.814 -16.678 1.00 98.56 90 LYS A C 1
ATOM 730 O O . LYS A 1 90 ? 6.599 -4.550 -15.856 1.00 98.56 90 LYS A O 1
ATOM 735 N N . HIS A 1 91 ? 7.692 -4.256 -17.801 1.00 98.19 91 HIS A N 1
ATOM 736 C CA . HIS A 1 91 ? 7.670 -5.661 -18.190 1.00 98.19 91 HIS A CA 1
ATOM 737 C C . HIS A 1 91 ? 8.604 -6.519 -17.338 1.00 98.19 91 HIS A C 1
ATOM 739 O O . HIS A 1 91 ? 8.218 -7.626 -17.013 1.00 98.19 91 HIS A O 1
ATOM 745 N N . ASP A 1 92 ? 9.749 -6.007 -16.890 1.00 97.69 92 ASP A N 1
ATOM 746 C CA . ASP A 1 92 ? 10.654 -6.716 -15.972 1.00 97.69 92 ASP A CA 1
ATOM 747 C C . ASP A 1 92 ? 9.909 -7.193 -14.712 1.00 97.69 92 ASP A C 1
ATOM 749 O O . ASP A 1 92 ? 9.938 -8.366 -14.348 1.00 97.69 92 ASP A O 1
ATOM 753 N N . VAL A 1 93 ? 9.137 -6.289 -14.094 1.00 98.56 93 VAL A N 1
ATOM 754 C CA . VAL A 1 93 ? 8.297 -6.615 -12.930 1.00 98.56 93 VAL A CA 1
ATOM 755 C C . VAL A 1 93 ? 7.141 -7.544 -13.306 1.00 98.56 93 VAL A C 1
ATOM 757 O O . VAL A 1 93 ? 6.823 -8.465 -12.557 1.00 98.56 93 VAL A O 1
ATOM 760 N N . GLY A 1 94 ? 6.509 -7.318 -14.459 1.00 98.50 94 GLY A N 1
ATOM 761 C CA . GLY A 1 94 ? 5.392 -8.138 -14.933 1.00 98.50 94 GLY A CA 1
ATOM 762 C C . GLY A 1 94 ? 5.794 -9.586 -15.198 1.00 98.50 94 GLY A C 1
ATOM 763 O O . GLY A 1 94 ? 5.151 -10.502 -14.700 1.00 98.50 94 GLY A O 1
ATOM 764 N N . GLU A 1 95 ? 6.886 -9.801 -15.926 1.00 98.38 95 GLU A N 1
ATOM 765 C CA . GLU A 1 95 ? 7.433 -11.130 -16.201 1.00 98.38 95 GLU A CA 1
ATOM 766 C C . GLU A 1 95 ? 7.914 -11.803 -14.915 1.00 98.38 95 GLU A C 1
ATOM 768 O O . GLU A 1 95 ? 7.656 -12.988 -14.713 1.00 98.38 95 GLU A O 1
ATOM 773 N N . ARG A 1 96 ? 8.504 -11.051 -13.972 1.00 98.19 96 ARG A N 1
ATOM 774 C CA . ARG A 1 96 ? 8.813 -11.606 -12.650 1.00 98.19 96 ARG A CA 1
ATOM 775 C C . ARG A 1 96 ? 7.565 -12.143 -11.951 1.00 98.19 96 ARG A C 1
ATOM 777 O O . ARG A 1 96 ? 7.635 -13.221 -11.368 1.00 98.19 96 ARG A O 1
ATOM 784 N N . LEU A 1 97 ? 6.439 -11.430 -11.991 1.00 98.62 97 LEU A N 1
ATOM 785 C CA . LEU A 1 97 ? 5.178 -11.931 -11.433 1.00 98.62 97 LEU A CA 1
ATOM 786 C C . LEU A 1 97 ? 4.692 -13.181 -12.181 1.00 98.62 97 LEU A C 1
ATOM 788 O O . LEU A 1 97 ? 4.328 -14.157 -11.534 1.00 98.62 97 LEU A O 1
ATOM 792 N N . LYS A 1 98 ? 4.754 -13.190 -13.517 1.00 98.50 98 LYS A N 1
ATOM 793 C CA . LYS A 1 98 ? 4.326 -14.330 -14.350 1.00 98.50 98 LYS A CA 1
ATOM 794 C C . LYS A 1 98 ? 5.178 -15.590 -14.176 1.00 98.50 98 LYS A C 1
ATOM 796 O O . LYS A 1 98 ? 4.677 -16.687 -14.383 1.00 98.50 98 LYS A O 1
ATOM 801 N N . ASN A 1 99 ? 6.434 -15.451 -13.751 1.00 98.19 99 ASN A N 1
ATOM 802 C CA . ASN A 1 99 ? 7.324 -16.579 -13.448 1.00 98.19 99 ASN A CA 1
ATOM 803 C C . ASN A 1 99 ? 6.914 -17.375 -12.192 1.00 98.19 99 ASN A C 1
ATOM 805 O O . ASN A 1 99 ? 7.583 -18.342 -11.833 1.00 98.19 99 ASN A O 1
ATOM 809 N N . ASN A 1 100 ? 5.861 -16.955 -11.493 1.00 98.38 100 ASN A N 1
ATOM 810 C CA . ASN A 1 100 ? 5.224 -17.723 -10.434 1.00 98.38 100 ASN A CA 1
ATOM 811 C C . ASN A 1 100 ? 3.825 -18.142 -10.896 1.00 98.38 100 ASN A C 1
ATOM 813 O O . ASN A 1 100 ? 2.999 -17.278 -11.181 1.00 98.38 100 ASN A O 1
ATOM 817 N N . ASP A 1 101 ? 3.546 -19.446 -10.929 1.00 98.06 101 ASP A N 1
ATOM 818 C CA . ASP A 1 101 ? 2.286 -19.977 -11.469 1.00 98.06 101 ASP A CA 1
ATOM 819 C C . ASP A 1 101 ? 1.042 -19.441 -10.747 1.00 98.06 101 ASP A C 1
ATOM 821 O O . ASP A 1 101 ? 0.035 -19.124 -11.385 1.00 98.06 101 ASP A O 1
ATOM 825 N N . ASP A 1 102 ? 1.110 -19.282 -9.422 1.00 97.12 102 ASP A N 1
ATOM 826 C CA . ASP A 1 102 ? 0.002 -18.737 -8.641 1.00 97.12 102 ASP A CA 1
ATOM 827 C C . ASP A 1 102 ? -0.225 -17.258 -8.946 1.00 97.12 102 ASP A C 1
ATOM 829 O O . ASP A 1 102 ? -1.365 -16.840 -9.159 1.00 97.12 102 ASP A O 1
ATOM 833 N N . TYR A 1 103 ? 0.841 -16.458 -8.991 1.00 98.31 103 TYR A N 1
ATOM 834 C CA . TYR A 1 103 ? 0.717 -15.038 -9.316 1.00 98.31 103 TYR A CA 1
ATOM 835 C C . TYR A 1 103 ? 0.277 -14.831 -10.758 1.00 98.31 103 TYR A C 1
ATOM 837 O O . TYR A 1 103 ? -0.599 -14.007 -10.981 1.00 98.31 103 TYR A O 1
ATOM 845 N N . ASN A 1 104 ? 0.794 -15.608 -11.710 1.00 98.25 104 ASN A N 1
ATOM 846 C CA . ASN A 1 104 ? 0.365 -15.573 -13.104 1.00 98.25 104 ASN A CA 1
ATOM 847 C C . ASN A 1 104 ? -1.136 -15.862 -13.239 1.00 98.25 104 ASN A C 1
ATOM 849 O O . ASN A 1 104 ? -1.849 -15.143 -13.930 1.00 98.25 104 ASN A O 1
ATOM 853 N N . ARG A 1 105 ? -1.637 -16.872 -12.519 1.00 97.81 105 ARG A N 1
ATOM 854 C CA . ARG A 1 105 ? -3.064 -17.222 -12.498 1.00 97.81 105 ARG A CA 1
ATOM 855 C C . ARG A 1 105 ? -3.946 -16.128 -11.888 1.00 97.81 105 ARG A C 1
ATOM 857 O O . ARG A 1 105 ? -5.112 -16.025 -12.253 1.00 97.81 105 ARG A O 1
ATOM 864 N N . MET A 1 106 ? -3.426 -15.359 -10.932 1.00 97.56 106 MET A N 1
ATOM 865 C CA . MET A 1 106 ? -4.147 -14.260 -10.273 1.00 97.56 106 MET A CA 1
ATOM 866 C C . MET A 1 106 ? -3.949 -12.904 -10.964 1.00 97.56 106 MET A C 1
ATOM 868 O O . MET A 1 106 ? -4.550 -11.921 -10.534 1.00 97.56 106 MET A O 1
ATOM 872 N N . LEU A 1 107 ? -3.075 -12.822 -11.966 1.00 98.31 107 LEU A N 1
ATOM 873 C CA . LEU A 1 107 ? -2.694 -11.570 -12.602 1.00 98.31 107 LEU A CA 1
ATOM 874 C C . LEU A 1 107 ? -3.820 -11.076 -13.513 1.00 98.31 107 LEU A C 1
ATOM 876 O O . LEU A 1 107 ? -4.272 -11.798 -14.397 1.00 98.31 107 LEU A O 1
ATOM 880 N N . ASP A 1 108 ? -4.241 -9.835 -13.300 1.00 97.75 108 ASP A N 1
ATOM 881 C CA . ASP A 1 108 ? -5.134 -9.124 -14.210 1.00 97.75 108 ASP A CA 1
ATOM 882 C C . ASP A 1 108 ? -4.376 -8.631 -15.456 1.00 97.75 108 ASP A C 1
ATOM 884 O O . ASP A 1 108 ? -3.139 -8.648 -15.525 1.00 97.75 108 ASP A O 1
ATOM 888 N N . ASP A 1 109 ? -5.124 -8.126 -16.433 1.00 96.94 109 ASP A N 1
ATOM 889 C CA . ASP A 1 109 ? -4.568 -7.441 -17.590 1.00 96.94 109 ASP A CA 1
ATOM 890 C C . ASP A 1 109 ? -3.632 -6.293 -17.182 1.00 96.94 109 ASP A C 1
ATOM 892 O O . ASP A 1 109 ? -3.751 -5.651 -16.134 1.00 96.94 109 ASP A O 1
ATOM 896 N N . GLU A 1 110 ? -2.669 -5.988 -18.055 1.00 97.75 110 GLU A N 1
ATOM 897 C CA . GLU A 1 110 ? -1.679 -4.953 -17.780 1.00 97.75 110 GLU A CA 1
ATOM 898 C C . GLU A 1 110 ? -2.331 -3.574 -17.577 1.00 97.75 110 GLU A C 1
ATOM 900 O O . GLU A 1 110 ? -2.660 -2.851 -18.530 1.00 97.75 110 GLU A O 1
ATOM 905 N N . GLY A 1 111 ? -2.397 -3.162 -16.313 1.00 97.25 111 GLY A N 1
ATOM 906 C CA . GLY A 1 111 ? -2.909 -1.870 -15.905 1.00 97.25 111 GLY A CA 1
ATOM 907 C C . GLY A 1 111 ? -2.041 -0.691 -16.353 1.00 97.25 111 GLY A C 1
ATOM 908 O O . GLY A 1 111 ? -0.837 -0.779 -16.624 1.00 97.25 111 GLY A O 1
ATOM 909 N N . ARG A 1 112 ? -2.647 0.502 -16.339 1.00 97.44 112 ARG A N 1
ATOM 910 C CA . ARG A 1 112 ? -1.994 1.763 -16.737 1.00 97.44 112 ARG A CA 1
ATOM 911 C C . ARG A 1 112 ? -0.688 2.046 -15.986 1.00 97.44 112 ARG A C 1
ATOM 913 O O . ARG A 1 112 ? 0.217 2.648 -16.554 1.00 97.44 112 ARG A O 1
ATOM 920 N N . ARG A 1 113 ? -0.602 1.687 -14.702 1.00 97.56 113 ARG A N 1
ATOM 921 C CA . ARG A 1 113 ? 0.568 1.964 -13.841 1.00 97.56 113 ARG A CA 1
ATOM 922 C C . ARG A 1 113 ? 1.037 0.708 -13.122 1.00 97.56 113 ARG A C 1
ATOM 924 O O . ARG A 1 113 ? 2.204 0.359 -13.224 1.00 97.56 113 ARG A O 1
ATOM 931 N N . CYS A 1 114 ? 0.125 -0.012 -12.486 1.00 98.19 114 CYS A N 1
ATOM 932 C CA . CYS A 1 114 ? 0.393 -1.240 -11.742 1.00 98.19 114 CYS A CA 1
ATOM 933 C C . CYS A 1 114 ? 0.204 -2.510 -12.583 1.00 98.19 114 CYS A C 1
ATOM 935 O O . CYS A 1 114 ? -0.373 -2.470 -13.671 1.00 98.19 114 CYS A O 1
ATOM 937 N N . TRP A 1 115 ? 0.759 -3.602 -12.077 1.00 98.75 115 TRP A N 1
ATOM 938 C CA . TRP A 1 115 ? 0.287 -4.963 -12.298 1.00 98.75 115 TRP A CA 1
ATOM 939 C C . TRP A 1 115 ? -0.581 -5.345 -11.104 1.00 98.75 115 TRP A C 1
ATOM 941 O O . TRP A 1 115 ? -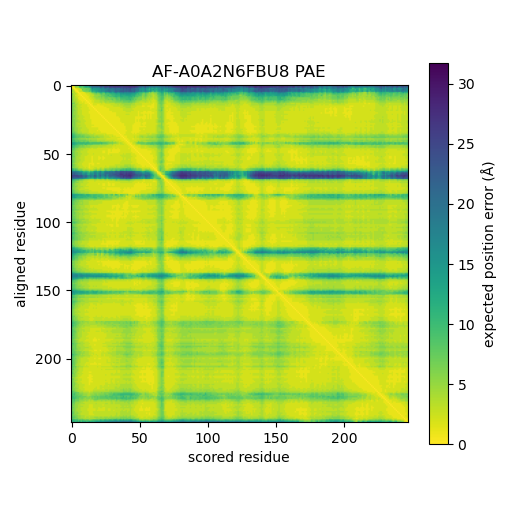0.179 -5.060 -9.976 1.00 98.75 115 TRP A O 1
ATOM 951 N N . THR A 1 116 ? -1.735 -5.961 -11.329 1.00 98.56 116 THR A N 1
ATOM 952 C CA . THR A 1 116 ? -2.711 -6.209 -10.260 1.00 98.56 116 THR A CA 1
ATOM 953 C C . THR A 1 116 ? -2.903 -7.704 -10.072 1.00 98.56 116 THR A C 1
ATOM 955 O O . THR A 1 116 ? -3.192 -8.415 -11.028 1.00 98.56 116 THR A O 1
ATOM 958 N N . LEU A 1 117 ? -2.726 -8.185 -8.841 1.00 98.44 117 LEU A N 1
ATOM 959 C CA . LEU A 1 117 ? -3.084 -9.550 -8.455 1.00 98.44 117 LEU A CA 1
ATOM 960 C C . LEU A 1 117 ? -4.468 -9.541 -7.802 1.00 98.44 117 LEU A C 1
ATOM 962 O O . LEU A 1 117 ? -4.669 -8.853 -6.795 1.00 98.44 117 LEU A O 1
ATOM 966 N N . ILE A 1 118 ? -5.394 -10.323 -8.355 1.00 96.62 118 ILE A N 1
ATOM 967 C CA . ILE A 1 118 ? -6.766 -10.468 -7.869 1.00 96.62 118 ILE A CA 1
ATOM 968 C C . ILE A 1 118 ? -6.830 -11.670 -6.930 1.00 96.62 118 ILE A C 1
ATOM 970 O O . ILE A 1 118 ? -6.813 -12.831 -7.343 1.00 96.62 118 ILE A O 1
ATOM 974 N N . TYR A 1 119 ? -6.931 -11.391 -5.634 1.00 94.00 119 TYR A N 1
ATOM 975 C CA . TYR A 1 119 ? -7.204 -12.416 -4.639 1.00 94.00 119 TYR A CA 1
ATOM 976 C C . TYR A 1 119 ? -8.705 -12.509 -4.401 1.00 94.00 119 TYR A C 1
ATOM 978 O O . TYR A 1 119 ? -9.281 -11.659 -3.720 1.00 94.00 119 TYR A O 1
ATOM 986 N N . ALA A 1 120 ? -9.305 -13.591 -4.897 1.00 87.38 120 ALA A N 1
ATOM 987 C CA . ALA A 1 120 ? -10.733 -13.843 -4.768 1.00 87.38 120 ALA A CA 1
ATOM 988 C C . ALA A 1 120 ? -11.235 -13.760 -3.315 1.00 87.38 120 ALA A C 1
ATOM 990 O O . ALA A 1 120 ? -10.527 -14.078 -2.346 1.00 87.38 120 ALA A O 1
ATOM 991 N N . SER A 1 121 ? -12.497 -13.350 -3.191 1.00 83.44 121 SER A N 1
ATOM 992 C CA . SER A 1 121 ? -13.243 -13.415 -1.940 1.00 83.44 121 SER A CA 1
ATOM 993 C C . SER A 1 121 ? -13.369 -14.862 -1.445 1.00 83.44 121 SER A C 1
ATOM 995 O O . SER A 1 121 ? -13.324 -15.824 -2.211 1.00 83.44 121 SER A O 1
ATOM 997 N N . ALA A 1 122 ? -13.516 -15.015 -0.133 1.00 78.56 122 ALA A N 1
ATOM 998 C CA . ALA A 1 122 ? -13.871 -16.279 0.508 1.00 78.56 122 ALA A CA 1
ATOM 999 C C . ALA A 1 122 ? -15.186 -16.077 1.266 1.00 78.56 122 ALA A C 1
ATOM 1001 O O . ALA A 1 122 ? -15.534 -14.936 1.572 1.00 78.56 122 ALA A O 1
ATOM 1002 N N . GLU A 1 123 ? -15.919 -17.146 1.586 1.00 78.00 123 GLU A N 1
ATOM 1003 C CA . GLU A 1 123 ? -17.242 -17.046 2.221 1.00 78.00 123 GLU A CA 1
ATOM 1004 C C . GLU A 1 123 ? -17.265 -16.039 3.393 1.00 78.00 123 GLU A C 1
ATOM 1006 O O . GLU A 1 123 ? -16.564 -16.178 4.399 1.00 78.00 123 GLU A O 1
ATOM 1011 N N . GLY A 1 124 ? -18.052 -14.967 3.230 1.00 74.94 124 GLY A N 1
ATOM 1012 C CA . GLY A 1 124 ? -18.213 -13.896 4.220 1.00 74.94 124 GLY A CA 1
ATOM 1013 C C . GLY A 1 124 ? -17.075 -12.862 4.311 1.00 74.94 124 GLY A C 1
ATOM 1014 O O . GLY A 1 124 ? -17.137 -11.973 5.173 1.00 74.94 124 GLY A O 1
ATOM 1015 N N . ARG A 1 125 ? -16.052 -12.924 3.447 1.00 82.81 125 ARG A N 1
ATOM 1016 C CA . ARG A 1 125 ? -14.877 -12.033 3.457 1.00 82.81 125 ARG A CA 1
ATOM 1017 C C . ARG A 1 125 ? -14.653 -11.349 2.102 1.00 82.81 125 ARG A C 1
ATOM 1019 O O . ARG A 1 125 ? -14.718 -12.025 1.083 1.00 82.81 125 ARG A O 1
ATOM 1026 N N . PRO A 1 126 ? -14.349 -10.038 2.080 1.00 85.50 126 PRO A N 1
ATOM 1027 C CA . PRO A 1 126 ? -13.951 -9.349 0.851 1.00 85.50 126 PRO A CA 1
ATOM 1028 C C . PRO A 1 126 ? -12.703 -9.969 0.209 1.00 85.50 126 PRO A C 1
ATOM 1030 O O . PRO A 1 126 ? -11.857 -10.523 0.921 1.00 85.50 126 PRO A O 1
ATOM 1033 N N . GLY A 1 127 ? -12.581 -9.845 -1.113 1.00 90.50 127 GLY A N 1
ATOM 1034 C CA . GLY A 1 127 ? -11.337 -10.106 -1.824 1.00 90.50 127 GLY A CA 1
ATOM 1035 C C . GLY A 1 127 ? -10.338 -8.962 -1.643 1.00 90.50 127 GLY A C 1
ATOM 1036 O O . GLY A 1 127 ? -10.516 -8.056 -0.815 1.00 90.50 127 GLY A O 1
ATOM 1037 N N . PHE A 1 128 ? -9.236 -9.039 -2.382 1.00 92.81 128 PHE A N 1
ATOM 1038 C CA . PHE A 1 128 ? -8.176 -8.039 -2.353 1.00 92.81 128 PHE A CA 1
ATOM 1039 C C . PHE A 1 128 ? -7.614 -7.834 -3.753 1.00 92.81 128 PHE A C 1
ATOM 1041 O O . PHE A 1 128 ? -7.265 -8.800 -4.432 1.00 92.81 128 PHE A O 1
ATOM 1048 N N . HIS A 1 129 ? -7.394 -6.574 -4.106 1.00 95.19 129 HIS A N 1
ATOM 1049 C CA . HIS A 1 129 ? -6.549 -6.195 -5.226 1.00 95.19 129 HIS A CA 1
ATOM 1050 C C . HIS A 1 129 ? -5.185 -5.787 -4.683 1.00 95.19 129 HIS A C 1
ATOM 1052 O O . HIS A 1 129 ? -5.082 -4.870 -3.866 1.00 95.19 129 HIS A O 1
ATOM 1058 N N . LEU A 1 130 ? -4.133 -6.484 -5.106 1.00 98.12 130 LEU A N 1
ATOM 1059 C CA . LEU A 1 130 ? -2.760 -6.111 -4.788 1.00 98.12 130 LEU A CA 1
ATOM 1060 C C . LEU A 1 130 ? -2.111 -5.484 -6.019 1.00 98.12 130 LEU A C 1
ATOM 1062 O O . LEU A 1 130 ? -1.696 -6.183 -6.942 1.00 98.12 130 LEU A O 1
ATOM 1066 N N . ASP A 1 131 ? -2.010 -4.161 -5.999 1.00 98.62 131 ASP A N 1
ATOM 1067 C CA . ASP A 1 131 ? -1.375 -3.367 -7.039 1.00 98.62 131 ASP A CA 1
ATOM 1068 C C . ASP A 1 131 ? 0.133 -3.301 -6.810 1.00 98.62 131 ASP A C 1
ATOM 1070 O O . ASP A 1 131 ? 0.607 -2.646 -5.884 1.00 98.62 131 ASP A O 1
ATOM 1074 N N . VAL A 1 132 ? 0.906 -3.921 -7.695 1.00 98.81 132 VAL A N 1
ATOM 1075 C CA . VAL A 1 132 ? 2.363 -3.794 -7.754 1.00 98.81 132 VAL A CA 1
ATOM 1076 C C . VAL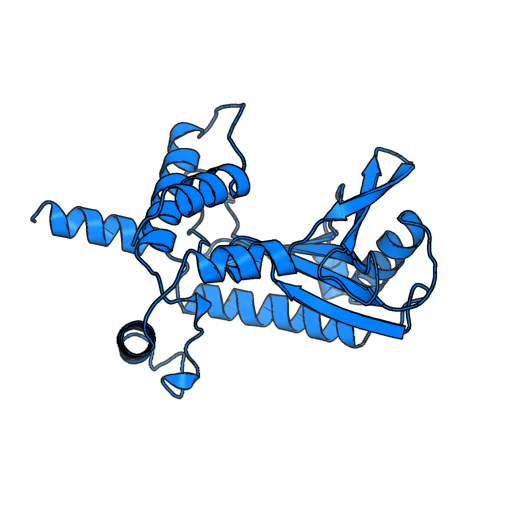 A 1 132 ? 2.710 -2.690 -8.746 1.00 98.81 132 VAL A C 1
ATOM 1078 O O . VAL A 1 132 ? 2.491 -2.832 -9.946 1.00 98.81 132 VAL A O 1
ATOM 1081 N N . LEU A 1 133 ? 3.245 -1.572 -8.260 1.00 98.75 133 LEU A N 1
ATOM 1082 C CA . LEU A 1 133 ? 3.627 -0.400 -9.045 1.00 98.75 133 LEU A CA 1
ATOM 1083 C C . LEU A 1 133 ? 5.119 -0.451 -9.411 1.00 98.75 133 LEU A C 1
ATOM 1085 O O . LEU A 1 133 ? 5.949 -0.169 -8.542 1.00 98.75 133 LEU A O 1
ATOM 1089 N N . PRO A 1 134 ? 5.482 -0.726 -10.679 1.00 98.56 134 PRO A N 1
ATOM 1090 C CA . PRO A 1 134 ? 6.869 -0.689 -11.118 1.00 98.56 134 PRO A CA 1
ATOM 1091 C C . PRO A 1 134 ? 7.375 0.751 -11.150 1.00 98.56 134 PRO A C 1
ATOM 1093 O O . PRO A 1 134 ? 6.762 1.639 -11.765 1.00 98.56 134 PRO A O 1
ATOM 1096 N N . SER A 1 135 ? 8.506 0.975 -10.495 1.00 98.25 135 SER A N 1
ATOM 1097 C CA . SER A 1 135 ? 9.143 2.277 -10.378 1.00 98.25 135 SER A CA 1
ATOM 1098 C C . SER A 1 135 ? 10.660 2.171 -10.270 1.00 98.25 135 SER A C 1
ATOM 1100 O O . SER A 1 135 ? 11.211 1.088 -10.096 1.00 98.25 135 SER A O 1
ATOM 1102 N N . ARG A 1 136 ? 11.322 3.320 -10.353 1.00 97.56 136 ARG A N 1
ATOM 1103 C CA . ARG A 1 136 ? 12.751 3.489 -10.083 1.00 97.56 136 ARG A CA 1
ATOM 1104 C C . ARG A 1 136 ? 12.991 4.797 -9.330 1.00 97.56 136 ARG A C 1
ATOM 1106 O O . ARG A 1 136 ? 12.165 5.710 -9.471 1.00 97.56 136 ARG A O 1
ATOM 1113 N N . PRO A 1 137 ? 14.108 4.952 -8.603 1.00 96.38 137 PRO A N 1
ATOM 1114 C CA . PRO A 1 137 ? 14.476 6.241 -8.029 1.00 96.38 137 PRO A CA 1
ATOM 1115 C C . PRO A 1 137 ? 14.521 7.325 -9.112 1.00 96.38 137 PRO A C 1
ATOM 1117 O O . PRO A 1 137 ? 15.037 7.101 -10.211 1.00 96.38 137 PRO A O 1
ATOM 1120 N N . ALA A 1 138 ? 13.966 8.505 -8.821 1.00 93.62 138 ALA A N 1
ATOM 1121 C CA . ALA A 1 138 ? 14.145 9.670 -9.687 1.00 93.62 138 ALA A CA 1
ATOM 1122 C C . ALA A 1 138 ? 15.557 10.254 -9.530 1.00 93.62 138 ALA A C 1
ATOM 1124 O O . ALA A 1 138 ? 16.144 10.748 -10.488 1.00 93.62 138 ALA A O 1
ATOM 1125 N N . ASN A 1 139 ? 16.095 10.172 -8.314 1.00 85.31 139 ASN A N 1
ATOM 1126 C CA . ASN A 1 139 ? 17.494 10.378 -7.974 1.00 85.31 139 ASN A CA 1
ATOM 1127 C C . ASN A 1 139 ? 17.824 9.559 -6.711 1.00 85.31 139 ASN A C 1
ATOM 1129 O O . ASN A 1 139 ? 16.930 9.206 -5.946 1.00 85.31 139 ASN A O 1
ATOM 1133 N N . ASN A 1 140 ? 19.105 9.294 -6.456 1.00 77.88 140 ASN A N 1
ATOM 1134 C CA . ASN A 1 140 ? 19.526 8.467 -5.313 1.00 77.88 140 ASN A CA 1
ATOM 1135 C C . ASN A 1 140 ? 19.506 9.211 -3.961 1.00 77.88 140 ASN A C 1
ATOM 1137 O O . ASN A 1 140 ? 19.875 8.646 -2.937 1.00 77.88 140 ASN A O 1
ATOM 1141 N N . HIS A 1 141 ? 19.103 10.486 -3.942 1.00 80.62 141 HIS A N 1
ATOM 1142 C CA . HIS A 1 141 ? 19.193 11.357 -2.763 1.00 80.62 141 HIS A CA 1
ATOM 1143 C C . HIS A 1 141 ? 17.837 11.860 -2.262 1.00 80.62 141 HIS A C 1
ATOM 1145 O O . HIS A 1 141 ? 17.781 12.617 -1.294 1.00 80.62 141 HIS A O 1
ATOM 1151 N N . THR A 1 142 ? 16.734 11.489 -2.912 1.00 87.38 142 THR A N 1
ATOM 1152 C CA . THR A 1 142 ? 15.396 11.924 -2.505 1.00 87.38 142 THR A CA 1
ATOM 1153 C C . THR A 1 142 ? 14.423 10.760 -2.465 1.00 87.38 142 THR A C 1
ATOM 1155 O O . THR A 1 142 ? 14.695 9.658 -2.922 1.00 87.38 142 THR A O 1
ATOM 1158 N N . THR A 1 143 ? 13.248 11.025 -1.908 1.00 93.69 143 THR A N 1
ATOM 1159 C CA . THR A 1 143 ? 12.127 10.085 -1.852 1.00 93.69 143 THR A CA 1
ATOM 1160 C C . THR A 1 143 ? 11.309 10.028 -3.147 1.00 93.69 143 THR A C 1
ATOM 1162 O O . THR A 1 143 ? 10.333 9.277 -3.213 1.00 93.69 143 THR A O 1
ATOM 1165 N N . HIS A 1 144 ? 11.668 10.824 -4.162 1.00 96.81 144 HIS A N 1
ATOM 1166 C CA . HIS A 1 144 ? 10.964 10.855 -5.440 1.00 96.81 144 HIS A CA 1
ATOM 1167 C C . HIS A 1 144 ? 11.315 9.642 -6.294 1.00 96.81 144 HIS A C 1
ATOM 1169 O O . HIS A 1 144 ? 12.472 9.241 -6.406 1.00 96.81 144 HIS A O 1
ATOM 1175 N N . ILE A 1 145 ? 10.298 9.125 -6.969 1.00 97.75 145 ILE A N 1
ATOM 1176 C CA . ILE A 1 145 ? 10.404 7.986 -7.871 1.00 97.75 145 ILE A CA 1
ATOM 1177 C C . ILE A 1 145 ? 9.823 8.343 -9.236 1.00 97.75 145 ILE A C 1
ATOM 1179 O O . ILE A 1 145 ? 8.889 9.142 -9.350 1.00 97.75 145 ILE A O 1
ATOM 1183 N N . ASN A 1 146 ? 10.347 7.697 -10.269 1.00 98.12 146 ASN A N 1
ATOM 1184 C CA . ASN A 1 146 ? 9.724 7.638 -11.580 1.00 98.12 146 ASN A CA 1
ATOM 1185 C C . ASN A 1 146 ? 8.906 6.350 -11.670 1.00 98.12 146 ASN A C 1
ATOM 1187 O O . ASN A 1 146 ? 9.439 5.251 -11.530 1.00 98.12 146 ASN A O 1
ATOM 1191 N N . ILE A 1 147 ? 7.606 6.489 -11.906 1.00 98.38 147 ILE A N 1
ATOM 1192 C CA . ILE A 1 147 ? 6.674 5.376 -12.081 1.00 98.38 147 ILE A CA 1
ATOM 1193 C C . ILE A 1 147 ? 6.393 5.156 -13.564 1.00 98.38 147 ILE A C 1
ATOM 1195 O O . ILE A 1 147 ? 6.387 6.100 -14.363 1.00 98.38 147 ILE A O 1
ATOM 1199 N N . THR A 1 148 ? 6.119 3.909 -13.925 1.00 98.19 148 THR A N 1
ATOM 1200 C CA . THR A 1 148 ? 5.717 3.560 -15.290 1.00 98.19 148 THR A CA 1
ATOM 1201 C C . THR A 1 148 ? 4.275 4.000 -15.572 1.00 98.19 148 THR A C 1
ATOM 1203 O O . THR A 1 148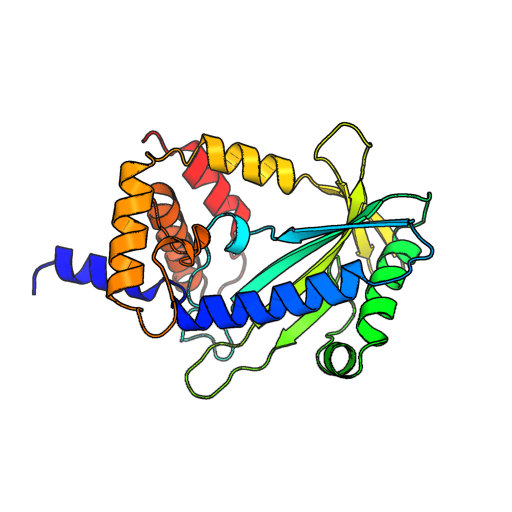 ? 3.403 3.982 -14.697 1.00 98.19 148 THR A O 1
ATOM 1206 N N . HIS A 1 149 ? 4.015 4.446 -16.802 1.00 98.00 149 HIS A N 1
ATOM 1207 C CA . HIS A 1 149 ? 2.692 4.870 -17.254 1.00 98.00 149 HIS A CA 1
ATOM 1208 C C . HIS A 1 149 ? 2.438 4.423 -18.695 1.00 98.00 149 HIS A C 1
ATOM 1210 O O . HIS A 1 149 ? 2.976 5.013 -19.634 1.00 98.00 149 HIS A O 1
ATOM 1216 N N . LYS A 1 150 ? 1.579 3.419 -18.869 1.00 97.69 150 LYS A N 1
ATOM 1217 C CA . LYS A 1 150 ? 1.110 2.921 -20.164 1.00 97.69 150 LYS A CA 1
ATOM 1218 C C . LYS A 1 150 ? -0.031 3.787 -20.699 1.00 97.69 150 LYS A C 1
ATOM 1220 O O . LYS A 1 150 ? -0.988 4.080 -19.993 1.00 97.69 150 LYS A O 1
ATOM 1225 N N . SER A 1 151 ? 0.046 4.189 -21.957 1.00 95.00 151 SER A N 1
ATOM 1226 C CA . SER A 1 151 ? -1.024 4.863 -22.689 1.00 95.00 151 SER A CA 1
ATOM 1227 C C . SER A 1 151 ? -1.163 4.175 -24.040 1.00 95.00 151 SER A C 1
ATOM 1229 O O . SER A 1 151 ? -0.336 4.375 -24.927 1.00 95.00 151 SER A O 1
ATOM 1231 N N . GLN A 1 152 ? -2.179 3.314 -24.161 1.00 90.38 152 GLN A N 1
ATOM 1232 C CA . GLN A 1 152 ? -2.339 2.396 -25.293 1.00 90.38 152 GLN A CA 1
ATOM 1233 C C . GLN A 1 152 ? -1.065 1.555 -25.496 1.00 90.38 152 GLN A C 1
ATOM 1235 O O . GLN A 1 152 ? -0.762 0.696 -24.669 1.00 90.38 152 GLN A O 1
ATOM 1240 N N . VAL A 1 153 ? -0.302 1.831 -26.556 1.00 90.25 153 VAL A N 1
ATOM 1241 C CA . VAL A 1 153 ? 0.950 1.139 -26.900 1.00 90.25 153 VAL A CA 1
ATOM 1242 C C . VAL A 1 153 ? 2.208 1.830 -26.355 1.00 90.25 153 VAL A C 1
ATOM 1244 O O . VAL A 1 153 ? 3.278 1.219 -26.325 1.00 90.25 153 VAL A O 1
ATOM 1247 N N . ASN A 1 154 ? 2.083 3.084 -25.907 1.00 96.12 154 ASN A N 1
ATOM 1248 C CA . ASN A 1 154 ? 3.190 3.929 -25.463 1.00 96.12 154 ASN A CA 1
ATOM 1249 C C . ASN A 1 154 ? 3.418 3.831 -23.954 1.00 96.12 154 ASN A C 1
ATOM 1251 O O . ASN A 1 154 ? 2.480 3.658 -23.178 1.00 96.12 154 ASN A O 1
ATOM 1255 N N . TYR A 1 155 ? 4.667 4.025 -23.528 1.00 98.31 155 TYR A N 1
ATOM 1256 C CA . TYR A 1 155 ? 5.069 3.988 -22.124 1.00 98.31 155 TYR A CA 1
ATOM 1257 C C . TYR A 1 155 ? 5.858 5.242 -21.790 1.00 98.31 155 TYR A C 1
ATOM 1259 O O . TYR A 1 155 ? 6.788 5.602 -22.505 1.00 98.31 155 TYR A O 1
ATOM 1267 N N . ASN A 1 156 ? 5.502 5.893 -20.688 1.00 98.00 156 ASN A N 1
ATOM 1268 C CA . ASN A 1 156 ? 6.121 7.136 -20.250 1.00 98.00 156 ASN A CA 1
ATOM 1269 C C . ASN A 1 156 ? 6.480 7.065 -18.768 1.00 98.00 156 ASN A C 1
ATOM 1271 O O . ASN A 1 156 ? 5.815 6.376 -17.991 1.00 98.00 156 ASN A O 1
ATOM 1275 N N . TRP A 1 157 ? 7.493 7.827 -18.370 1.00 98.00 157 TRP A N 1
ATOM 1276 C CA . TRP A 1 157 ? 7.754 8.096 -16.962 1.00 98.00 157 TRP A CA 1
ATOM 1277 C C . TRP A 1 157 ? 6.763 9.129 -16.421 1.00 98.00 157 TRP A C 1
ATOM 1279 O O . TRP A 1 157 ? 6.404 10.096 -17.097 1.00 98.00 157 TRP A O 1
ATOM 1289 N N . ARG A 1 158 ? 6.329 8.947 -15.174 1.00 97.81 158 ARG A N 1
ATOM 1290 C CA . ARG A 1 158 ? 5.651 9.983 -14.384 1.00 97.81 158 ARG A CA 1
ATOM 1291 C C . ARG A 1 158 ? 6.330 10.097 -13.027 1.00 97.81 158 ARG A C 1
ATOM 1293 O O . ARG A 1 158 ? 6.702 9.086 -12.446 1.00 97.81 158 ARG A O 1
ATOM 1300 N N . SER A 1 159 ? 6.461 11.316 -12.518 1.00 97.00 159 SER A N 1
ATOM 1301 C CA . SER A 1 159 ? 7.002 11.544 -11.177 1.00 97.00 159 SER A CA 1
ATOM 1302 C C . SER A 1 159 ? 5.961 11.213 -10.104 1.00 97.00 159 SER A C 1
ATOM 1304 O O . SER A 1 159 ? 4.766 11.467 -10.285 1.00 97.00 159 SER A O 1
ATOM 1306 N N . SER A 1 160 ? 6.414 10.637 -8.994 1.00 97.50 160 SER A N 1
ATOM 1307 C CA . SER A 1 160 ? 5.627 10.371 -7.791 1.00 97.50 160 SER A CA 1
ATOM 1308 C C . SER A 1 160 ? 6.517 10.466 -6.546 1.00 97.50 160 SER A C 1
ATOM 1310 O O . SER A 1 160 ? 7.743 10.439 -6.642 1.00 97.50 160 SER A O 1
ATOM 1312 N N . ASN A 1 161 ? 5.916 10.583 -5.360 1.00 97.56 161 ASN A N 1
ATOM 1313 C CA . ASN A 1 161 ? 6.654 10.605 -4.092 1.00 97.56 161 ASN A CA 1
ATOM 1314 C C . ASN A 1 161 ? 5.861 9.947 -2.940 1.00 97.56 161 ASN A C 1
ATOM 1316 O O . ASN A 1 161 ? 5.402 10.626 -2.014 1.00 97.56 161 ASN A O 1
ATOM 1320 N N . PRO A 1 162 ? 5.657 8.617 -2.976 1.00 97.75 162 PRO A N 1
ATOM 1321 C CA . PRO A 1 162 ? 4.873 7.910 -1.963 1.00 97.75 162 PRO A CA 1
ATOM 1322 C C . PRO A 1 162 ? 5.546 7.893 -0.582 1.00 97.75 162 PRO A C 1
ATOM 1324 O O . PRO A 1 162 ? 4.863 8.014 0.438 1.00 97.75 162 PRO A O 1
ATOM 1327 N N . LYS A 1 163 ? 6.883 7.790 -0.529 1.00 97.75 163 LYS A N 1
ATOM 1328 C CA . LYS A 1 163 ? 7.666 7.872 0.717 1.00 97.75 163 LYS A CA 1
ATOM 1329 C C . LYS A 1 163 ? 7.522 9.255 1.367 1.00 97.75 163 LYS A C 1
ATOM 1331 O O . LYS A 1 163 ? 7.234 9.335 2.561 1.00 97.75 163 LYS A O 1
ATOM 1336 N N . GLY A 1 164 ? 7.645 10.329 0.589 1.00 97.56 164 GLY A N 1
ATOM 1337 C CA . GLY A 1 164 ? 7.464 11.706 1.053 1.00 97.56 164 GLY A CA 1
ATOM 1338 C C . GLY A 1 164 ? 6.034 11.995 1.505 1.00 97.56 164 GLY A C 1
ATOM 1339 O O . GLY A 1 164 ? 5.842 12.552 2.585 1.00 97.56 164 GLY A O 1
ATOM 1340 N N . TYR A 1 165 ? 5.020 11.537 0.760 1.00 98.19 165 TYR A N 1
ATOM 1341 C CA . TYR A 1 165 ? 3.618 11.672 1.179 1.00 98.19 165 TYR A CA 1
ATOM 1342 C C . TYR A 1 165 ? 3.355 10.981 2.524 1.00 98.19 165 TYR A C 1
ATOM 1344 O O . TYR A 1 165 ? 2.710 11.547 3.405 1.00 98.19 165 TYR A O 1
ATOM 1352 N N . TYR A 1 166 ? 3.903 9.778 2.723 1.00 97.81 166 TYR A N 1
ATOM 1353 C CA . TYR A 1 166 ? 3.822 9.076 4.003 1.00 97.81 166 TYR A CA 1
ATOM 1354 C C . TYR A 1 166 ? 4.487 9.849 5.147 1.00 97.81 166 TYR A C 1
ATOM 1356 O O . TYR A 1 166 ? 3.903 9.962 6.225 1.00 97.81 166 TYR A O 1
ATOM 1364 N N . GLN A 1 167 ? 5.693 10.383 4.928 1.00 97.69 167 GLN A N 1
ATOM 1365 C CA . GLN A 1 167 ? 6.413 11.172 5.931 1.00 97.69 167 GLN A CA 1
ATOM 1366 C C . GLN A 1 167 ? 5.630 12.429 6.321 1.00 97.69 167 GLN A C 1
ATOM 1368 O O . GLN A 1 167 ? 5.437 12.682 7.509 1.00 97.69 167 GLN A O 1
ATOM 1373 N N . TRP A 1 168 ? 5.114 13.164 5.334 1.00 97.69 168 TRP A N 1
ATOM 1374 C CA . TRP A 1 168 ? 4.246 14.320 5.552 1.00 97.69 168 TRP A CA 1
ATOM 1375 C C . TRP A 1 168 ? 2.982 13.948 6.339 1.00 97.69 168 TRP A C 1
ATOM 1377 O O . TRP A 1 168 ? 2.660 14.587 7.341 1.00 97.69 168 TRP A O 1
ATOM 1387 N N . PHE A 1 169 ? 2.294 12.872 5.946 1.00 97.81 169 PHE A N 1
ATOM 1388 C CA . PHE A 1 169 ? 1.096 12.419 6.650 1.00 97.81 169 PHE A CA 1
ATOM 1389 C C . PHE A 1 169 ? 1.408 12.037 8.100 1.00 97.81 169 PHE A C 1
ATOM 1391 O O . PHE A 1 169 ? 0.663 12.395 9.006 1.00 97.81 169 PHE A O 1
ATOM 1398 N N . LYS A 1 170 ? 2.531 11.351 8.343 1.00 95.81 170 LYS A N 1
ATOM 1399 C CA . LYS A 1 170 ? 2.975 10.980 9.692 1.00 95.81 170 LYS A CA 1
ATOM 1400 C C . LYS A 1 170 ? 3.236 12.210 10.569 1.00 95.81 170 LYS A C 1
ATOM 1402 O O . LYS A 1 170 ? 2.906 12.170 11.747 1.00 95.81 170 LYS A O 1
ATOM 1407 N N . GLN A 1 171 ? 3.783 13.292 10.010 1.00 96.06 171 GLN A N 1
ATOM 1408 C CA . GLN A 1 171 ? 3.965 14.558 10.736 1.00 96.06 171 GLN A CA 1
ATOM 1409 C C . GLN A 1 171 ? 2.621 15.194 11.115 1.00 96.06 171 GLN A C 1
ATOM 1411 O O . GLN A 1 171 ? 2.475 15.696 12.224 1.00 96.06 171 GLN A O 1
ATOM 1416 N N . LYS A 1 172 ? 1.626 15.145 10.218 1.00 96.44 172 LYS A N 1
ATOM 1417 C CA . LYS A 1 172 ? 0.257 15.610 10.504 1.00 96.44 172 LYS A CA 1
ATOM 1418 C C . LYS A 1 172 ? -0.477 14.716 11.503 1.00 96.44 172 LYS A C 1
ATOM 1420 O O . LYS A 1 172 ? -1.282 15.203 12.287 1.00 96.44 172 LYS A O 1
ATOM 1425 N N . ASN A 1 173 ? -0.194 13.420 11.477 1.00 95.44 173 ASN A N 1
ATOM 1426 C CA . ASN A 1 173 ? -0.810 12.407 12.320 1.00 95.44 173 ASN A CA 1
ATOM 1427 C C . ASN A 1 173 ? 0.074 12.048 13.524 1.00 95.44 173 ASN A C 1
ATOM 1429 O O . ASN A 1 173 ? 0.411 10.878 13.721 1.00 95.44 173 ASN A O 1
ATOM 1433 N N . ALA A 1 174 ? 0.491 13.046 14.300 1.00 92.69 174 ALA A N 1
ATOM 1434 C CA . ALA A 1 174 ? 1.284 12.814 15.500 1.00 92.69 174 ALA A CA 1
ATOM 1435 C C . ALA A 1 174 ? 0.418 12.214 16.622 1.00 92.69 174 ALA A C 1
ATOM 1437 O O . ALA A 1 174 ? -0.707 12.646 16.859 1.00 92.69 174 ALA A O 1
ATOM 1438 N N . TYR A 1 175 ? 0.949 11.215 17.322 1.00 92.69 175 TYR A N 1
ATOM 1439 C CA . TYR A 1 175 ? 0.319 10.598 18.489 1.00 92.69 175 TYR A CA 1
ATOM 1440 C C . TYR A 1 175 ? 1.392 10.140 19.479 1.00 92.69 175 TYR A C 1
ATOM 1442 O O . TYR A 1 175 ? 2.525 9.853 19.089 1.00 92.69 175 TYR A O 1
ATOM 1450 N N . SER A 1 176 ? 1.044 10.077 20.766 1.00 93.31 176 SER A N 1
ATOM 1451 C CA . SER A 1 176 ? 1.977 9.673 21.822 1.00 93.31 176 SER A CA 1
ATOM 1452 C C . SER A 1 176 ? 2.225 8.160 21.830 1.00 93.31 176 SER A C 1
ATOM 1454 O O . SER A 1 176 ? 1.375 7.371 21.407 1.00 93.31 176 SER A O 1
ATOM 1456 N N . SER A 1 177 ? 3.374 7.735 22.366 1.00 93.19 177 SER A N 1
ATOM 1457 C CA . SER A 1 177 ? 3.659 6.310 22.600 1.00 93.19 177 SER A CA 1
ATOM 1458 C C . SER A 1 177 ? 2.604 5.672 23.509 1.00 93.19 177 SER A C 1
ATOM 1460 O O . SER A 1 177 ? 2.108 4.596 23.196 1.00 93.19 177 SER A O 1
ATOM 1462 N N . GLN A 1 178 ? 2.153 6.398 24.540 1.00 95.94 178 GLN A N 1
ATOM 1463 C CA . GLN A 1 178 ? 1.074 5.974 25.440 1.00 95.94 178 GLN A CA 1
ATOM 1464 C C . GLN A 1 178 ? -0.234 5.667 24.682 1.00 95.94 178 GLN A C 1
ATOM 1466 O O . GLN A 1 178 ? -0.897 4.657 24.934 1.00 95.94 178 GLN A O 1
ATOM 1471 N N . PHE A 1 179 ? -0.615 6.527 23.727 1.00 95.12 179 PHE A N 1
ATOM 1472 C CA . PHE A 1 179 ? -1.787 6.303 22.878 1.00 95.12 179 PHE A CA 1
ATOM 1473 C C . PHE A 1 179 ? -1.624 5.038 22.027 1.00 95.12 179 PHE A C 1
ATOM 1475 O O . PHE A 1 179 ? -2.534 4.213 21.954 1.00 95.12 179 PHE A O 1
ATOM 1482 N N . LEU A 1 180 ? -0.454 4.858 21.410 1.00 94.75 180 LEU A N 1
ATOM 1483 C CA . LEU A 1 180 ? -0.171 3.672 20.607 1.00 94.75 180 LEU A CA 1
ATOM 1484 C C . LEU A 1 180 ? -0.241 2.389 21.445 1.00 94.75 180 LEU A C 1
ATOM 1486 O O . LEU A 1 180 ? -0.877 1.423 21.031 1.00 94.75 180 LEU A O 1
ATOM 1490 N N . GLU A 1 181 ? 0.404 2.377 22.608 1.00 95.56 181 GLU A N 1
ATOM 1491 C CA . GLU A 1 181 ? 0.464 1.221 23.505 1.00 95.56 181 GLU A CA 1
ATOM 1492 C C . GLU A 1 181 ? -0.917 0.848 24.041 1.00 95.56 181 GLU A C 1
ATOM 1494 O O . GLU A 1 181 ? -1.305 -0.316 23.970 1.00 95.56 181 GLU A O 1
ATOM 1499 N N . SER A 1 182 ? -1.704 1.829 24.495 1.00 96.62 182 SER A N 1
ATOM 1500 C CA . SER A 1 182 ? -3.071 1.584 24.976 1.00 96.62 182 SER A CA 1
ATOM 1501 C C . SER A 1 182 ? -3.974 0.958 23.904 1.00 96.62 182 SER A C 1
ATOM 1503 O O . SER A 1 182 ? -4.659 -0.032 24.174 1.00 96.62 182 SER A O 1
ATOM 1505 N N . GLN A 1 183 ? -3.928 1.466 22.669 1.00 95.50 183 GLN A N 1
ATOM 1506 C CA . GLN A 1 183 ? -4.680 0.914 21.538 1.00 95.50 183 GLN A CA 1
ATOM 1507 C C . GLN A 1 183 ? -4.201 -0.496 21.167 1.00 95.50 183 GLN A C 1
ATOM 1509 O O . GLN A 1 183 ? -5.019 -1.404 21.008 1.00 95.50 183 GLN A O 1
ATOM 1514 N N . ARG A 1 184 ? -2.881 -0.718 21.080 1.00 96.94 184 ARG A N 1
ATOM 1515 C CA . ARG A 1 184 ? -2.315 -2.047 20.789 1.00 96.94 184 ARG A CA 1
ATOM 1516 C C . ARG A 1 184 ? -2.676 -3.064 21.862 1.00 96.94 184 ARG A C 1
ATOM 1518 O O . ARG A 1 184 ? -3.022 -4.187 21.511 1.00 96.94 184 ARG A O 1
ATOM 1525 N N . LYS A 1 185 ? -2.665 -2.671 23.139 1.00 97.56 185 LYS A N 1
ATOM 1526 C CA . LYS A 1 185 ? -3.102 -3.519 24.253 1.00 97.56 185 LYS A CA 1
ATOM 1527 C C . LYS A 1 185 ? -4.562 -3.937 24.087 1.00 97.56 185 LYS A C 1
ATOM 1529 O O . LYS A 1 185 ? -4.857 -5.122 24.169 1.00 97.56 185 LYS A O 1
ATOM 1534 N N . SER A 1 186 ? -5.467 -3.002 23.793 1.00 96.06 186 SER A N 1
ATOM 1535 C CA . SER A 1 186 ? -6.888 -3.318 23.578 1.00 96.06 186 SER A CA 1
ATOM 1536 C C . SER A 1 186 ? -7.107 -4.293 22.408 1.00 96.06 186 SER A C 1
ATOM 1538 O O . SER A 1 186 ? -7.861 -5.263 22.538 1.00 96.06 186 SER A O 1
ATOM 1540 N N . ILE A 1 187 ? -6.396 -4.084 21.293 1.00 96.62 187 ILE A N 1
ATOM 1541 C CA . ILE A 1 187 ? -6.443 -4.981 20.130 1.00 96.62 187 ILE A CA 1
ATOM 1542 C C . ILE A 1 187 ? -5.885 -6.361 20.493 1.00 96.62 187 ILE A C 1
ATOM 1544 O O . ILE A 1 187 ? -6.530 -7.362 20.191 1.00 96.62 187 ILE A O 1
ATOM 1548 N N . TYR A 1 188 ? -4.730 -6.423 21.161 1.00 98.00 188 TYR A N 1
ATOM 1549 C CA . TYR A 1 188 ? -4.104 -7.668 21.606 1.00 98.00 188 TYR A CA 1
ATOM 1550 C C . TYR A 1 188 ? -5.035 -8.480 22.509 1.00 98.00 188 TYR A C 1
ATOM 1552 O O . TYR A 1 188 ? -5.299 -9.644 22.222 1.00 98.00 188 TYR A O 1
ATOM 1560 N N . GLU A 1 189 ? -5.592 -7.862 23.555 1.00 97.62 189 GLU A N 1
ATOM 1561 C CA . GLU A 1 189 ? -6.471 -8.543 24.512 1.00 97.62 189 GLU A CA 1
ATOM 1562 C C . GLU A 1 189 ? -7.701 -9.159 23.833 1.00 97.62 189 GLU A C 1
ATOM 1564 O O . GLU A 1 189 ? -8.099 -10.275 24.164 1.00 97.62 189 GLU A O 1
ATOM 1569 N N . SER A 1 190 ? -8.246 -8.479 22.821 1.00 96.00 190 SER A N 1
ATOM 1570 C CA . SER A 1 190 ? -9.399 -8.960 22.048 1.00 96.00 190 SER A CA 1
ATOM 1571 C C . SER A 1 190 ? -9.029 -9.990 20.966 1.00 96.00 190 SER A C 1
ATOM 1573 O O . SER A 1 190 ? -9.914 -10.599 20.372 1.00 96.00 190 SER A O 1
ATOM 1575 N N . ASN A 1 191 ? -7.735 -10.183 20.677 1.00 97.25 191 ASN A N 1
ATOM 1576 C CA . ASN A 1 191 ? -7.234 -10.993 19.560 1.00 97.25 191 ASN A CA 1
ATOM 1577 C C . ASN A 1 191 ? -6.024 -11.867 19.950 1.00 97.25 191 ASN A C 1
ATOM 1579 O O . ASN A 1 191 ? -5.154 -12.125 19.119 1.00 97.25 191 ASN A O 1
ATOM 1583 N N . LYS A 1 192 ? -5.967 -12.372 21.191 1.00 96.44 192 LYS A N 1
ATOM 1584 C CA . LYS A 1 192 ? -4.869 -13.238 21.684 1.00 96.44 192 LYS A CA 1
ATOM 1585 C C . LYS A 1 192 ? -4.647 -14.511 20.863 1.00 96.44 192 LYS A C 1
ATOM 1587 O O . LYS A 1 192 ? -3.571 -15.088 20.892 1.00 96.44 192 LYS A O 1
ATOM 1592 N N . HIS A 1 193 ? -5.663 -14.954 20.126 1.00 96.44 193 HIS A N 1
ATOM 1593 C CA . HIS A 1 193 ? -5.553 -16.092 19.215 1.00 96.44 193 HIS A CA 1
ATOM 1594 C C . HIS A 1 193 ? -4.761 -15.768 17.931 1.00 96.44 193 HIS A C 1
ATOM 1596 O O . HIS A 1 193 ? -4.313 -16.690 17.260 1.00 96.44 193 HIS A O 1
ATOM 1602 N N . LEU A 1 194 ? -4.591 -14.484 17.581 1.00 96.31 194 LEU A N 1
ATOM 1603 C CA . LEU A 1 194 ? -3.841 -14.032 16.397 1.00 96.31 194 LEU A CA 1
ATOM 1604 C C . LEU A 1 194 ? -2.419 -13.569 16.728 1.00 96.31 194 LEU A C 1
ATOM 1606 O O . LEU A 1 194 ? -1.530 -13.679 15.888 1.00 96.31 194 LEU A O 1
ATOM 1610 N N . TYR A 1 195 ? -2.204 -13.030 17.927 1.00 97.19 195 TYR A N 1
ATOM 1611 C CA . TYR A 1 195 ? -0.959 -12.364 18.315 1.00 97.19 195 TYR A CA 1
ATOM 1612 C C . TYR A 1 195 ? -0.341 -13.056 19.530 1.00 97.19 195 TYR A C 1
ATOM 1614 O O . TYR A 1 195 ? -1.039 -13.273 20.519 1.00 97.19 195 TYR A O 1
ATOM 1622 N N . LYS A 1 196 ? 0.960 -13.380 19.483 1.00 96.12 196 LYS A N 1
ATOM 1623 C CA . LYS A 1 196 ? 1.659 -14.047 20.600 1.00 96.12 196 LYS A CA 1
ATOM 1624 C C . LYS A 1 196 ? 2.023 -13.054 21.701 1.00 96.12 196 LYS A C 1
ATOM 1626 O O . LYS A 1 196 ? 2.025 -13.407 22.875 1.00 96.12 196 LYS A O 1
ATOM 1631 N N . ALA A 1 197 ? 2.312 -11.816 21.316 1.00 96.38 197 ALA A N 1
ATOM 1632 C CA . ALA A 1 197 ? 2.586 -10.708 22.214 1.00 96.38 197 ALA A CA 1
ATOM 1633 C C . ALA A 1 197 ? 1.922 -9.414 21.723 1.00 96.38 197 ALA A C 1
ATOM 1635 O O . ALA A 1 197 ? 1.593 -9.261 20.545 1.00 96.38 197 ALA A O 1
ATOM 1636 N N . MET A 1 198 ? 1.785 -8.433 22.621 1.00 94.12 198 MET A N 1
ATOM 1637 C CA . MET A 1 198 ? 1.309 -7.087 22.268 1.00 94.12 198 MET A CA 1
ATOM 1638 C C . MET A 1 198 ? 2.163 -6.458 21.155 1.00 94.12 198 MET A C 1
ATOM 1640 O O . MET A 1 198 ? 1.643 -5.736 20.299 1.00 94.12 198 MET A O 1
ATOM 1644 N N . ASP A 1 199 ? 3.464 -6.759 21.139 1.00 94.31 199 ASP A N 1
ATOM 1645 C CA . ASP A 1 199 ? 4.388 -6.232 20.142 1.00 94.31 199 ASP A CA 1
ATOM 1646 C C . ASP A 1 199 ? 4.223 -6.817 18.737 1.00 94.31 199 ASP A C 1
ATOM 1648 O O . ASP A 1 199 ? 4.667 -6.190 17.771 1.00 94.31 199 ASP A O 1
ATOM 1652 N N . ASP A 1 200 ? 3.467 -7.904 18.593 1.00 95.81 200 ASP A N 1
ATOM 1653 C CA . ASP A 1 200 ? 3.118 -8.459 17.287 1.00 95.81 200 ASP A CA 1
ATOM 1654 C C . ASP A 1 200 ? 1.981 -7.681 16.615 1.00 95.81 200 ASP A C 1
ATOM 1656 O O . ASP A 1 200 ? 1.831 -7.750 15.394 1.00 95.81 200 ASP A O 1
ATOM 1660 N N . VAL A 1 201 ? 1.190 -6.914 17.386 1.00 96.81 201 VAL A N 1
ATOM 1661 C CA . VAL A 1 201 ? 0.045 -6.159 16.859 1.00 96.81 201 VAL A CA 1
ATOM 1662 C C . VAL A 1 201 ? 0.541 -5.074 15.900 1.00 96.81 201 VAL A C 1
ATOM 1664 O O . VAL A 1 201 ? 1.246 -4.148 16.335 1.00 96.81 201 VAL A O 1
ATOM 1667 N N . PRO A 1 202 ? 0.144 -5.105 14.615 1.00 95.81 202 PRO A N 1
ATOM 1668 C CA . PRO A 1 202 ? 0.570 -4.113 13.641 1.00 95.81 202 PRO A CA 1
ATOM 1669 C C . PRO A 1 202 ? 0.138 -2.696 14.027 1.00 95.81 202 PRO A C 1
ATOM 1671 O O . PRO A 1 202 ? -1.042 -2.420 14.239 1.00 95.81 202 PRO A O 1
ATOM 1674 N N . LYS A 1 203 ? 1.075 -1.738 14.007 1.00 94.31 203 LYS A N 1
ATOM 1675 C CA . LYS A 1 203 ? 0.768 -0.308 14.243 1.00 94.31 203 LYS A CA 1
ATOM 1676 C C . LYS A 1 203 ? -0.289 0.233 13.269 1.00 94.31 203 LYS A C 1
ATOM 1678 O O . LYS A 1 203 ? -1.029 1.147 13.609 1.00 94.31 203 LYS A O 1
ATOM 1683 N N . ARG A 1 204 ? -0.391 -0.365 12.074 1.00 94.88 204 ARG A N 1
ATOM 1684 C CA . ARG A 1 204 ? -1.387 -0.048 11.036 1.00 94.88 204 ARG A CA 1
ATOM 1685 C C . ARG A 1 204 ? -2.819 -0.451 11.401 1.00 94.88 204 ARG A C 1
ATOM 1687 O O . ARG A 1 204 ? -3.715 -0.119 10.634 1.00 94.88 204 ARG A O 1
ATOM 1694 N N . LEU A 1 205 ? -3.061 -1.132 12.525 1.00 95.88 205 LEU A N 1
ATOM 1695 C CA . LEU A 1 205 ? -4.405 -1.385 13.067 1.00 95.88 205 LEU A CA 1
ATOM 1696 C C . LEU A 1 205 ? -4.858 -0.324 14.079 1.00 95.88 205 LEU A C 1
ATOM 1698 O O . LEU A 1 205 ? -6.051 -0.201 14.334 1.00 95.88 205 LEU A O 1
ATOM 1702 N N . VAL A 1 206 ? -3.938 0.487 14.608 1.00 95.00 206 VAL A N 1
ATOM 1703 C CA . VAL A 1 206 ? -4.283 1.613 15.487 1.00 95.00 206 VAL A CA 1
ATOM 1704 C C . VAL A 1 206 ? -4.911 2.746 14.674 1.00 95.00 206 VAL A C 1
ATOM 1706 O O . VAL A 1 206 ? -4.579 2.942 13.500 1.00 95.00 206 VAL A O 1
ATOM 1709 N N . ARG A 1 207 ? -5.850 3.478 15.285 1.00 94.62 207 ARG A N 1
ATOM 1710 C CA . ARG A 1 207 ? -6.605 4.554 14.631 1.00 94.62 207 ARG A CA 1
ATOM 1711 C C . ARG A 1 207 ? -6.612 5.821 15.473 1.00 94.62 207 ARG A C 1
ATOM 1713 O O . ARG A 1 207 ? -7.272 5.878 16.505 1.00 94.62 207 ARG A O 1
ATOM 1720 N N . THR A 1 208 ? -5.914 6.845 15.003 1.00 95.62 208 THR A N 1
ATOM 1721 C CA . THR A 1 208 ? -5.957 8.203 15.561 1.00 95.62 208 THR A CA 1
ATOM 1722 C C . THR A 1 208 ? -7.249 8.938 15.174 1.00 95.62 208 THR A C 1
ATOM 1724 O O . THR A 1 208 ? -7.917 8.537 14.214 1.00 95.62 208 THR A O 1
ATOM 1727 N N . PRO A 1 209 ? -7.589 10.063 15.834 1.00 95.19 209 PRO A N 1
ATOM 1728 C CA . PRO A 1 209 ? -8.719 10.907 15.432 1.00 95.19 209 PRO A CA 1
ATOM 1729 C C . PRO A 1 209 ? -8.670 11.375 13.967 1.00 95.19 209 PRO A C 1
ATOM 1731 O O . PRO A 1 209 ? -9.698 11.367 13.280 1.00 95.19 209 PRO A O 1
ATOM 1734 N N . LEU A 1 210 ? -7.481 11.703 13.444 1.00 96.88 210 LEU A N 1
ATOM 1735 C CA . LEU A 1 210 ? -7.303 12.040 12.028 1.00 96.88 210 LEU A CA 1
ATOM 1736 C C . LEU A 1 210 ? -7.619 10.845 11.118 1.00 96.88 210 LEU A C 1
ATOM 1738 O O . LEU A 1 210 ? -8.393 10.977 10.169 1.00 96.88 210 LEU A O 1
ATOM 1742 N N . GLN A 1 211 ? -7.076 9.660 11.413 1.00 97.12 211 GLN A N 1
ATOM 1743 C CA . GLN A 1 211 ? -7.370 8.459 10.625 1.00 97.12 211 GLN A CA 1
ATOM 1744 C C . GLN A 1 211 ? -8.867 8.120 10.661 1.00 97.12 211 GLN A C 1
ATOM 1746 O O . GLN A 1 211 ? -9.434 7.812 9.615 1.00 97.12 211 GLN A O 1
ATOM 1751 N N . ARG A 1 212 ? -9.528 8.257 11.820 1.00 95.56 212 ARG A N 1
ATOM 1752 C CA . ARG A 1 212 ? -10.984 8.074 11.961 1.00 95.56 212 ARG A CA 1
ATOM 1753 C C . ARG A 1 212 ? -11.777 9.048 11.103 1.00 95.56 212 ARG A C 1
ATOM 1755 O O . ARG A 1 212 ? -12.668 8.626 10.369 1.00 95.56 212 ARG A O 1
ATOM 1762 N N . SER A 1 213 ? -11.414 10.327 11.142 1.00 95.31 213 SER A N 1
ATOM 1763 C CA . SER A 1 213 ? -12.030 11.359 10.303 1.00 95.31 213 SER A CA 1
ATOM 1764 C C . SER A 1 213 ? -11.907 11.012 8.818 1.00 95.31 213 SER A C 1
ATOM 1766 O O . SER A 1 213 ? -12.891 11.056 8.085 1.00 95.31 213 SER A O 1
ATOM 1768 N N . ILE A 1 214 ? -10.726 10.569 8.378 1.00 97.19 214 ILE A N 1
ATOM 1769 C CA . ILE A 1 214 ? -10.499 10.156 6.987 1.00 97.19 214 ILE A CA 1
ATOM 1770 C C . ILE A 1 214 ? -11.341 8.928 6.625 1.00 97.19 214 ILE A C 1
ATOM 1772 O O . ILE A 1 214 ? -11.964 8.917 5.566 1.00 97.19 214 ILE A O 1
ATOM 1776 N N . GLN A 1 215 ? -11.394 7.904 7.481 1.00 96.31 215 GLN A N 1
ATOM 1777 C CA . GLN A 1 215 ? -12.211 6.710 7.236 1.00 96.31 215 GLN A CA 1
ATOM 1778 C C . GLN A 1 215 ? -13.701 7.058 7.105 1.00 96.31 215 GLN A C 1
ATOM 1780 O O . GLN A 1 215 ? -14.366 6.557 6.197 1.00 96.31 215 GLN A O 1
ATOM 1785 N N . LEU A 1 216 ? -14.213 7.950 7.959 1.00 94.94 216 LEU A N 1
ATOM 1786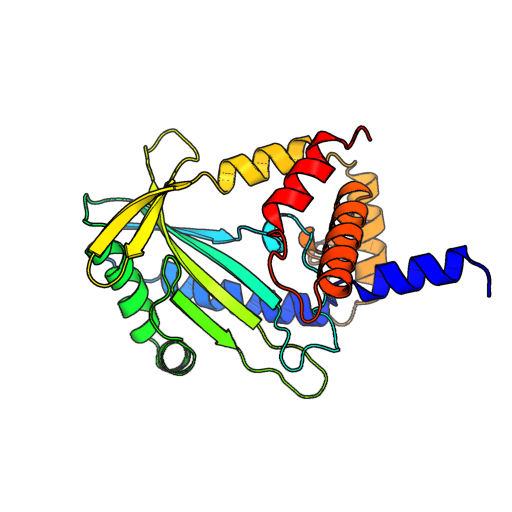 C CA . LEU A 1 216 ? -15.589 8.447 7.881 1.00 94.94 216 LEU A CA 1
ATOM 1787 C C . LEU A 1 216 ? -15.843 9.192 6.568 1.00 94.94 216 LEU A C 1
ATOM 1789 O O . LEU A 1 216 ? -16.836 8.913 5.901 1.00 94.94 216 LEU A O 1
ATOM 1793 N N . MET A 1 217 ? -14.928 10.072 6.152 1.00 95.56 217 MET A N 1
ATOM 1794 C CA . MET A 1 217 ? -15.044 10.797 4.881 1.00 95.56 217 MET A CA 1
ATOM 1795 C C . MET A 1 217 ? -14.985 9.863 3.670 1.00 95.56 217 MET A C 1
ATOM 1797 O O . MET A 1 217 ? -15.763 10.029 2.732 1.00 95.56 217 MET A O 1
ATOM 1801 N N . LYS A 1 218 ? -14.117 8.844 3.695 1.00 95.19 218 LYS A N 1
ATOM 1802 C CA . LYS A 1 218 ? -14.071 7.809 2.653 1.00 95.19 218 LYS A CA 1
ATOM 1803 C C . LYS A 1 218 ? -15.382 7.027 2.593 1.00 95.19 218 LYS A C 1
ATOM 1805 O O . LYS A 1 218 ? -15.931 6.869 1.510 1.00 95.19 218 LYS A O 1
ATOM 1810 N N . ARG A 1 219 ? -15.933 6.606 3.739 1.00 93.50 219 ARG A N 1
ATOM 1811 C CA . ARG A 1 219 ? -17.225 5.905 3.761 1.00 93.50 219 ARG A CA 1
ATOM 1812 C C . ARG A 1 219 ? -18.368 6.801 3.291 1.00 93.50 219 ARG A C 1
ATOM 1814 O O . ARG A 1 219 ? -19.215 6.337 2.538 1.00 93.50 219 ARG A O 1
ATOM 1821 N N . HIS A 1 220 ? -18.396 8.063 3.712 1.00 93.50 220 HIS A N 1
ATOM 1822 C CA . HIS A 1 220 ? -19.382 9.029 3.232 1.00 93.50 220 HIS A CA 1
ATOM 1823 C C . HIS A 1 220 ? -19.319 9.152 1.708 1.00 93.50 220 HIS A C 1
ATOM 1825 O O . HIS A 1 220 ? -20.348 9.079 1.046 1.00 93.50 220 HIS A O 1
ATOM 1831 N N . ARG A 1 221 ? -18.106 9.258 1.153 1.00 93.44 221 ARG A N 1
ATOM 1832 C CA . ARG A 1 221 ? -17.866 9.267 -0.290 1.00 93.44 221 ARG A CA 1
ATOM 1833 C C . ARG A 1 221 ? -18.391 8.001 -0.962 1.00 93.44 221 ARG A C 1
ATOM 1835 O O . ARG A 1 221 ? -19.108 8.121 -1.946 1.00 93.44 221 ARG A O 1
ATOM 1842 N N . ASP A 1 222 ? -18.075 6.819 -0.438 1.00 90.94 222 ASP A N 1
ATOM 1843 C CA . ASP A 1 222 ? -18.512 5.545 -1.029 1.00 90.94 222 ASP A CA 1
ATOM 1844 C C . ASP A 1 222 ? -20.041 5.426 -1.083 1.00 90.94 222 ASP A C 1
ATOM 1846 O O . ASP A 1 222 ? -20.577 4.990 -2.096 1.00 90.94 222 ASP A O 1
ATOM 1850 N N . VAL A 1 223 ? -20.732 5.855 -0.019 1.00 90.94 223 VAL A N 1
ATOM 1851 C CA . VAL A 1 223 ? -22.202 5.849 0.065 1.00 90.94 223 VAL A CA 1
ATOM 1852 C C . VAL A 1 223 ? -22.817 6.914 -0.842 1.00 90.94 223 VAL A C 1
ATOM 1854 O O . VAL A 1 223 ? -23.774 6.641 -1.557 1.00 90.94 223 VAL A O 1
ATOM 1857 N N . TYR A 1 224 ? -22.289 8.140 -0.820 1.00 92.50 224 TYR A N 1
ATOM 1858 C CA . TYR A 1 224 ? -22.846 9.249 -1.595 1.00 92.50 224 TYR A CA 1
ATOM 1859 C C . TYR A 1 224 ? -22.690 9.036 -3.104 1.00 92.50 224 TYR A C 1
ATOM 1861 O O . TYR A 1 224 ? -23.593 9.373 -3.867 1.00 92.50 224 TYR A O 1
ATOM 1869 N N . PHE A 1 225 ? -21.551 8.483 -3.530 1.00 90.88 225 PHE A N 1
ATOM 1870 C CA . PHE A 1 225 ? -21.248 8.203 -4.934 1.00 90.88 225 PHE A CA 1
ATOM 1871 C C . PHE A 1 225 ? -21.613 6.778 -5.361 1.00 90.88 225 PHE A C 1
ATOM 1873 O O . PHE A 1 225 ? -21.150 6.307 -6.399 1.00 90.88 225 PHE A O 1
ATOM 1880 N N . ASP A 1 226 ? -22.423 6.063 -4.582 1.00 89.06 226 ASP A N 1
ATOM 1881 C CA . ASP A 1 226 ? -22.902 4.751 -5.001 1.00 89.06 226 ASP A CA 1
ATOM 1882 C C . ASP A 1 226 ? -23.821 4.885 -6.224 1.00 89.06 226 ASP A C 1
ATOM 1884 O O . ASP A 1 226 ? -24.802 5.630 -6.197 1.00 89.06 226 ASP A O 1
ATOM 1888 N N . GLY A 1 227 ? -23.438 4.241 -7.331 1.00 84.50 227 GLY A N 1
ATOM 1889 C CA . GLY A 1 227 ? -24.097 4.396 -8.632 1.00 84.50 227 GLY A CA 1
ATOM 1890 C C . GLY A 1 227 ? -23.930 5.772 -9.298 1.00 84.50 227 GLY A C 1
ATOM 1891 O O . GLY A 1 227 ? -24.680 6.076 -10.223 1.00 84.50 227 GLY A O 1
ATOM 1892 N N . ARG A 1 228 ? -22.989 6.621 -8.848 1.00 89.06 228 ARG A N 1
ATOM 1893 C CA . ARG A 1 228 ? -22.763 7.968 -9.413 1.00 89.06 228 ARG A CA 1
ATOM 1894 C C . ARG A 1 228 ? -21.359 8.142 -9.982 1.00 89.06 228 ARG A C 1
ATOM 1896 O O . ARG A 1 228 ? -20.374 7.665 -9.419 1.00 89.06 228 ARG A O 1
ATOM 1903 N N . GLU A 1 229 ? -21.266 8.918 -11.055 1.00 90.44 229 GLU A N 1
ATOM 1904 C CA . GLU A 1 229 ? -19.994 9.334 -11.646 1.00 90.44 229 GLU A CA 1
ATOM 1905 C C . GLU A 1 229 ? -19.323 10.478 -10.863 1.00 90.44 229 GLU A C 1
ATOM 1907 O O . GLU A 1 229 ? -19.898 11.068 -9.946 1.00 90.44 229 GLU A O 1
ATOM 1912 N N . GLY A 1 230 ? -18.073 10.797 -11.214 1.00 88.88 230 GLY A N 1
ATOM 1913 C CA . GLY A 1 230 ? -17.337 11.919 -10.612 1.00 88.88 230 GLY A CA 1
ATOM 1914 C C . GLY A 1 230 ? -16.870 11.679 -9.171 1.00 88.88 230 GLY A C 1
ATOM 1915 O O . GLY A 1 230 ? -16.495 12.616 -8.470 1.00 88.88 230 GLY A O 1
ATOM 1916 N N . CYS A 1 231 ? -16.879 10.424 -8.727 1.00 89.88 231 CYS A N 1
ATOM 1917 C CA . CYS A 1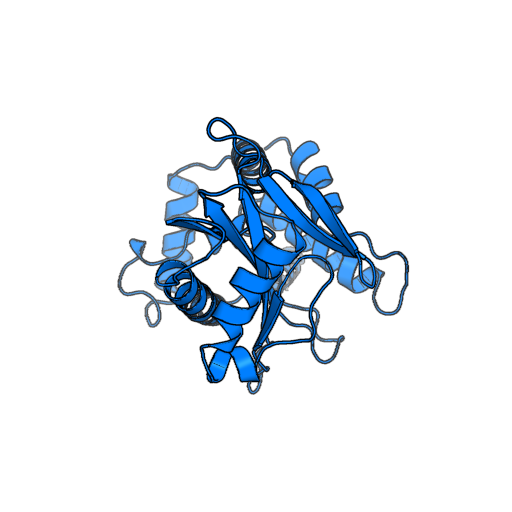 231 ? -16.440 9.989 -7.409 1.00 89.88 231 CYS A CA 1
ATOM 1918 C C . CYS A 1 231 ? -14.983 10.429 -7.117 1.00 89.88 231 CYS A C 1
ATOM 1920 O O . CYS A 1 231 ? -14.055 9.948 -7.777 1.00 89.88 231 CYS A O 1
ATOM 1922 N N . PRO A 1 232 ? -14.729 11.310 -6.124 1.00 93.06 232 PRO A N 1
ATOM 1923 C CA . PRO A 1 232 ? -13.388 11.811 -5.849 1.00 93.06 232 PRO A CA 1
ATOM 1924 C C . PRO A 1 232 ? -12.490 10.693 -5.324 1.00 93.06 232 PRO A C 1
ATOM 1926 O O . PRO A 1 232 ? -12.917 9.852 -4.529 1.00 93.06 232 PRO A O 1
ATOM 1929 N N . ILE A 1 233 ? -11.225 10.693 -5.743 1.00 93.31 233 ILE A N 1
ATOM 1930 C CA . ILE A 1 233 ? -10.243 9.690 -5.320 1.00 93.31 233 ILE A CA 1
ATOM 1931 C C . ILE A 1 233 ? -9.817 9.893 -3.860 1.00 93.31 233 ILE A C 1
ATOM 1933 O O . ILE A 1 233 ? -9.708 11.018 -3.367 1.00 93.31 233 ILE A O 1
ATOM 1937 N N . SER A 1 234 ? -9.509 8.790 -3.172 1.00 94.56 234 SER A N 1
ATOM 1938 C CA . SER A 1 234 ? -9.212 8.774 -1.731 1.00 94.56 234 SER A CA 1
ATOM 1939 C C . SER A 1 234 ? -8.078 9.719 -1.316 1.00 94.56 234 SER A C 1
ATOM 1941 O O . SER A 1 234 ? -8.129 10.291 -0.226 1.00 94.56 234 SER A O 1
ATOM 1943 N N . ILE A 1 235 ? -7.061 9.912 -2.166 1.00 96.44 235 ILE A N 1
ATOM 1944 C CA . ILE A 1 235 ? -5.923 10.792 -1.857 1.00 96.44 235 ILE A CA 1
ATOM 1945 C C . ILE A 1 235 ? -6.336 12.264 -1.725 1.00 96.44 235 ILE A C 1
ATOM 1947 O O . ILE A 1 235 ? -5.778 12.959 -0.882 1.00 96.44 235 ILE A O 1
ATOM 1951 N N . ILE A 1 236 ? -7.348 12.736 -2.466 1.00 96.62 236 ILE A N 1
ATOM 1952 C CA . ILE A 1 236 ? -7.850 14.116 -2.345 1.00 96.62 236 ILE A CA 1
ATOM 1953 C C . ILE A 1 236 ? -8.481 14.311 -0.964 1.00 96.62 236 ILE A C 1
ATOM 1955 O O . ILE A 1 236 ? -8.101 15.223 -0.234 1.00 96.62 236 ILE A O 1
ATOM 1959 N N . LEU A 1 237 ? -9.380 13.402 -0.571 1.00 96.56 237 LEU A N 1
ATOM 1960 C CA . LEU A 1 237 ? -10.040 13.442 0.738 1.00 96.56 237 LEU A CA 1
ATOM 1961 C C . LEU A 1 237 ? -9.029 13.363 1.881 1.00 96.56 237 LEU A C 1
ATOM 1963 O O . LEU A 1 237 ? -9.054 14.178 2.797 1.00 96.56 237 LEU A O 1
ATOM 1967 N N . THR A 1 238 ? -8.101 12.410 1.786 1.00 97.56 238 THR A N 1
ATOM 1968 C CA . THR A 1 238 ? -7.050 12.193 2.789 1.00 97.56 238 THR A CA 1
ATOM 1969 C C . THR A 1 238 ? -6.210 13.454 2.968 1.00 97.56 238 THR A C 1
ATOM 1971 O O . THR A 1 238 ? -5.964 13.883 4.095 1.00 97.56 238 THR A O 1
ATOM 1974 N N . THR A 1 239 ? -5.819 14.079 1.856 1.00 97.81 239 THR A N 1
ATOM 1975 C CA . THR A 1 239 ? -4.975 15.274 1.856 1.00 97.81 239 THR A CA 1
ATOM 1976 C C . THR A 1 239 ? -5.703 16.471 2.462 1.00 97.81 239 THR A C 1
ATOM 1978 O O . THR A 1 239 ? -5.156 17.129 3.344 1.00 97.81 239 THR A O 1
ATOM 1981 N N . ILE A 1 240 ? -6.957 16.719 2.070 1.00 97.25 240 ILE A N 1
ATOM 1982 C CA . ILE A 1 240 ? -7.767 17.814 2.626 1.00 97.25 240 ILE A CA 1
ATOM 1983 C C . ILE A 1 240 ? -7.971 17.630 4.135 1.00 97.25 240 ILE A C 1
ATOM 1985 O O . ILE A 1 240 ? -7.732 18.568 4.897 1.00 97.25 240 ILE A O 1
ATOM 1989 N N . CYS A 1 241 ? -8.355 16.428 4.579 1.00 96.94 241 CYS A N 1
ATOM 1990 C CA . CYS A 1 241 ? -8.534 16.131 6.000 1.00 96.94 241 CYS A CA 1
ATOM 1991 C C . CYS A 1 241 ? -7.246 16.377 6.794 1.00 96.94 241 CYS A C 1
ATOM 1993 O O . CYS A 1 241 ? -7.281 17.068 7.807 1.00 96.94 241 CYS A O 1
ATOM 1995 N N . ALA A 1 242 ? -6.104 15.873 6.318 1.00 97.06 242 ALA A N 1
ATOM 1996 C CA . ALA A 1 242 ? -4.820 16.049 6.996 1.00 97.06 242 ALA A CA 1
ATOM 1997 C C . ALA A 1 242 ? -4.334 17.509 7.005 1.00 97.06 242 ALA A C 1
ATOM 1999 O O . ALA A 1 242 ? -3.693 17.932 7.963 1.00 97.06 242 ALA A O 1
ATOM 2000 N N . HIS A 1 243 ? -4.656 18.309 5.982 1.00 96.62 243 HIS A N 1
ATOM 2001 C CA . HIS A 1 243 ? -4.351 19.744 5.981 1.00 96.62 243 HIS A CA 1
ATOM 2002 C C . HIS A 1 243 ? -5.181 20.540 6.987 1.00 96.62 243 HIS A C 1
ATOM 2004 O O . HIS A 1 243 ? -4.680 21.523 7.527 1.00 96.62 243 HIS A O 1
ATOM 2010 N N . LYS A 1 244 ? -6.441 20.152 7.198 1.00 95.75 244 LYS A N 1
ATOM 2011 C CA . LYS A 1 244 ? -7.366 20.844 8.108 1.00 95.75 244 LYS A CA 1
ATOM 2012 C C . LYS A 1 244 ? -7.303 20.337 9.549 1.00 95.75 244 LYS A C 1
ATOM 2014 O O . LYS A 1 244 ? -7.937 20.927 10.418 1.00 95.75 244 LYS A O 1
ATOM 2019 N N . TYR A 1 245 ? -6.563 19.263 9.799 1.00 94.25 245 TYR A N 1
ATOM 2020 C CA . TYR A 1 245 ? -6.414 18.681 11.123 1.00 94.25 245 TYR A CA 1
ATOM 2021 C C . TYR A 1 245 ? -5.434 19.483 11.986 1.00 94.25 245 TYR A C 1
ATOM 2023 O O . TYR A 1 245 ? -4.284 19.681 11.591 1.00 94.25 245 TYR A O 1
ATOM 2031 N N . ASN A 1 246 ? -5.897 19.907 13.165 1.00 88.50 246 ASN A N 1
ATOM 2032 C CA . ASN A 1 246 ? -5.153 20.762 14.098 1.00 88.50 246 ASN A CA 1
ATOM 2033 C C . ASN A 1 246 ? -4.842 20.086 15.451 1.00 88.50 246 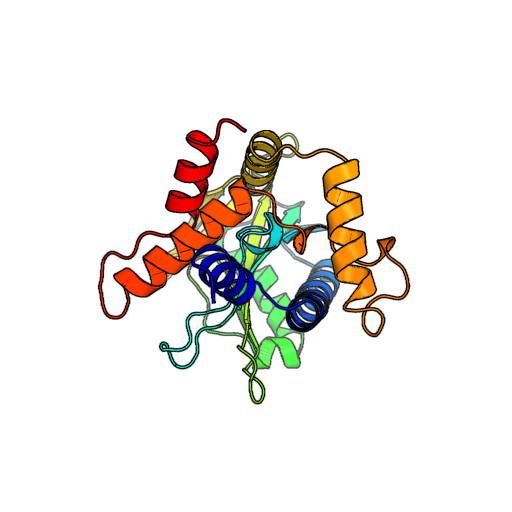ASN A C 1
ATOM 2035 O O . ASN A 1 246 ? -4.365 20.770 16.353 1.00 88.50 246 ASN A O 1
ATOM 2039 N N . GLY A 1 247 ? -5.072 18.770 15.579 1.00 77.56 247 GLY A N 1
ATOM 2040 C CA . GLY A 1 247 ? -4.933 18.025 16.842 1.00 77.56 247 GLY A CA 1
ATOM 2041 C C . GLY A 1 247 ? -6.269 17.769 17.508 1.00 77.56 247 GLY A C 1
ATOM 2042 O O . GLY A 1 247 ? -6.837 18.731 18.058 1.00 77.56 247 GLY A O 1
#